Protein AF-0000000067861294 (afdb_homodimer)

Solvent-accessible surface area (backbone atoms only — not comparable to full-atom values): 16663 Å² total; per-residue (Å²): 114,66,68,59,47,51,50,52,51,50,50,48,50,49,49,51,49,49,50,53,54,50,45,50,62,65,57,47,65,77,70,78,69,78,54,66,33,81,79,47,39,83,54,76,85,66,64,78,65,72,68,82,67,75,52,66,62,36,67,41,81,35,45,52,41,48,66,39,53,40,74,37,36,70,34,66,47,82,52,63,28,49,58,86,32,85,36,26,32,30,45,32,38,28,42,61,86,65,48,73,36,36,70,54,44,31,28,49,47,34,17,18,36,56,59,48,66,37,75,58,60,42,71,70,44,75,41,66,63,16,34,45,34,39,39,29,21,38,74,86,78,55,47,79,54,50,36,36,40,27,36,21,30,37,38,27,84,115,65,65,59,48,52,51,51,50,49,49,49,50,49,49,49,49,48,50,52,54,51,45,51,64,64,59,46,64,77,71,78,68,78,54,64,34,81,79,45,39,82,55,75,87,64,62,78,64,72,69,80,70,75,51,65,61,35,67,41,79,34,46,51,42,49,66,39,52,40,75,36,36,68,33,65,50,81,51,62,27,49,58,87,33,84,37,27,32,30,45,33,39,29,42,62,87,66,48,72,35,36,70,55,46,32,30,48,47,33,18,18,36,57,58,48,66,37,75,55,60,42,71,69,44,75,41,66,64,16,35,46,34,40,39,28,21,39,74,87,78,55,47,78,54,51,36,36,39,28,36,22,31,36,38,27,84

Radius of gyration: 28.93 Å; Cα contacts (8 Å, |Δi|>4): 653; chains: 2; bounding box: 141×50×44 Å

pLDDT: mean 84.24, std 16.46, range [37.97, 98.5]

Organism: Listeria monocytogenes serovar 1/2a (strain ATCC BAA-679 / EGD-e) (NCBI:txid169963)

Sequence (314 aa):
MKKKKVVVISLLLLLVSVIGISSYFLFKDKINLLDVDPSAVEWNGKKQKDTSGEENTIAIPGFEKVTLYANETKQAVNFHNPEINDCYFKISLIHPDGSVLWRSDLIEPGKGMYSIELEKTLAVGEYENAVLKYECFSLNDQSPLNGSEINLKLVVVMKKKKVVVISLLLLLVSVIGISSYFLFKDKINLLDVDPSAVEWNGKKQKDTSGEENTIAIPGFEKVTLYANETKQAVNFHNPEINDCYFKISLIHPDGSVLWRSDLIEPGKGMYSIELEKTLAVGEYENAVLKYECFSLNDQSPLNGSEINLKLVVV

Structure (mmCIF, N/CA/C/O backbone):
data_AF-0000000067861294-model_v1
#
loop_
_entity.id
_entity.type
_entity.pdbx_description
1 polymer 'Lmo0461 protein'
#
loop_
_atom_site.group_PDB
_atom_site.id
_atom_site.type_symbol
_atom_site.label_atom_id
_atom_site.label_alt_id
_atom_site.label_comp_id
_atom_site.label_asym_id
_atom_site.label_entity_id
_atom_site.label_seq_id
_atom_site.pdbx_PDB_ins_code
_atom_site.Cartn_x
_atom_site.Cartn_y
_atom_site.Cartn_z
_atom_site.occupancy
_atom_site.B_iso_or_equiv
_atom_site.auth_seq_id
_atom_site.auth_comp_id
_atom_site.auth_asym_id
_atom_site.auth_atom_id
_atom_site.pdbx_PDB_model_num
ATOM 1 N N . MET A 1 1 ? -73.875 -4.215 -2.355 1 54.16 1 MET A N 1
ATOM 2 C CA . MET A 1 1 ? -72.875 -4.008 -3.42 1 54.16 1 MET A CA 1
ATOM 3 C C . MET A 1 1 ? -71.625 -3.266 -2.898 1 54.16 1 MET A C 1
ATOM 5 O O . MET A 1 1 ? -70.5 -3.541 -3.318 1 54.16 1 MET A O 1
ATOM 9 N N . LYS A 1 2 ? -71.875 -2.496 -1.777 1 70.56 2 LYS A N 1
ATOM 10 C CA . LYS A 1 2 ? -70.75 -1.677 -1.244 1 70.56 2 LYS A CA 1
ATOM 11 C C . LYS A 1 2 ? -69.812 -2.504 -0.369 1 70.56 2 LYS A C 1
ATOM 13 O O . LYS A 1 2 ? -68.625 -2.34 -0.427 1 70.56 2 LYS A O 1
ATOM 18 N N . LYS A 1 3 ? -70.375 -3.357 0.37 1 79 3 LYS A N 1
ATOM 19 C CA . LYS A 1 3 ? -69.562 -4.18 1.262 1 79 3 LYS A CA 1
ATOM 20 C C . LYS A 1 3 ? -68.688 -5.164 0.471 1 79 3 LYS A C 1
ATOM 22 O O . LYS A 1 3 ? -67.562 -5.402 0.819 1 79 3 LYS A O 1
ATOM 27 N N . LYS A 1 4 ? -69.312 -5.641 -0.622 1 75.5 4 LYS A N 1
ATOM 28 C CA . LYS A 1 4 ? -68.562 -6.586 -1.466 1 75.5 4 LYS A CA 1
ATOM 29 C C . LYS A 1 4 ? -67.438 -5.898 -2.211 1 75.5 4 LYS A C 1
ATOM 31 O O . LYS A 1 4 ? -66.375 -6.465 -2.359 1 75.5 4 LYS A O 1
ATOM 36 N N . LYS A 1 5 ? -67.688 -4.691 -2.494 1 81.75 5 LYS A N 1
ATOM 37 C CA . LYS A 1 5 ? -66.688 -3.916 -3.211 1 81.75 5 LYS A CA 1
ATOM 38 C C . LYS A 1 5 ? -65.5 -3.572 -2.303 1 81.75 5 LYS A C 1
ATOM 40 O O . LYS A 1 5 ? -64.312 -3.629 -2.727 1 81.75 5 LYS A O 1
ATOM 45 N N . VAL A 1 6 ? -65.938 -3.273 -1.089 1 80.62 6 VAL A N 1
ATOM 46 C CA . VAL A 1 6 ? -64.875 -2.928 -0.118 1 80.62 6 VAL A CA 1
ATOM 47 C C . VAL A 1 6 ? -64 -4.156 0.178 1 80.62 6 VAL A C 1
ATOM 49 O O . VAL A 1 6 ? -62.781 -4.051 0.291 1 80.62 6 VAL A O 1
ATOM 52 N N . VAL A 1 7 ? -64.625 -5.332 0.196 1 81.56 7 VAL A N 1
ATOM 53 C CA . VAL A 1 7 ? -63.906 -6.574 0.469 1 81.56 7 VAL A CA 1
ATOM 54 C C . VAL A 1 7 ? -63 -6.922 -0.71 1 81.56 7 VAL A C 1
ATOM 56 O O . VAL A 1 7 ? -61.844 -7.324 -0.52 1 81.56 7 VAL A O 1
ATOM 59 N N . VAL A 1 8 ? -63.469 -6.75 -1.899 1 82.88 8 VAL A N 1
ATOM 60 C CA . VAL A 1 8 ? -62.688 -7.055 -3.104 1 82.88 8 VAL A CA 1
ATOM 61 C C . VAL A 1 8 ? -61.531 -6.098 -3.219 1 82.88 8 VAL A C 1
ATOM 63 O O . VAL A 1 8 ? -60.406 -6.512 -3.537 1 82.88 8 VAL A O 1
ATOM 66 N N . ILE A 1 9 ? -61.75 -4.797 -2.891 1 82.31 9 ILE A N 1
ATOM 67 C CA . ILE A 1 9 ? -60.688 -3.799 -2.955 1 82.31 9 ILE A CA 1
ATOM 68 C C . ILE A 1 9 ? -59.656 -4.082 -1.87 1 82.31 9 ILE A C 1
ATOM 70 O O . ILE A 1 9 ? -58.438 -3.98 -2.113 1 82.31 9 ILE A O 1
ATOM 74 N N . SER A 1 10 ? -60.188 -4.496 -0.721 1 80.62 10 SER A N 1
ATOM 75 C CA . SER A 1 10 ? -59.25 -4.84 0.366 1 80.62 10 SER A CA 1
ATOM 76 C C . SER A 1 10 ? -58.438 -6.074 0.027 1 80.62 10 SER A C 1
ATOM 78 O O . SER A 1 10 ? -57.25 -6.125 0.319 1 80.62 10 SER A O 1
ATOM 80 N N . LEU A 1 11 ? -59.062 -7.086 -0.627 1 78.88 11 LEU A N 1
ATOM 81 C CA . LEU A 1 11 ? -58.344 -8.297 -1.048 1 78.88 11 LEU A CA 1
ATOM 82 C C . LEU A 1 11 ? -57.344 -7.98 -2.143 1 78.88 11 LEU A C 1
ATOM 84 O O . LEU A 1 11 ? -56.219 -8.523 -2.146 1 78.88 11 LEU A O 1
ATOM 88 N N . LEU A 1 12 ? -57.75 -7.098 -3.021 1 79.31 12 LEU A N 1
ATOM 89 C CA . LEU A 1 12 ? -56.844 -6.676 -4.086 1 79.31 12 LEU A CA 1
ATOM 90 C C . LEU A 1 12 ? -55.656 -5.906 -3.521 1 79.31 12 LEU A C 1
ATOM 92 O O . LEU A 1 12 ? -54.5 -6.098 -3.959 1 79.31 12 LEU A O 1
ATOM 96 N N . LEU A 1 13 ? -56 -5.027 -2.557 1 76.81 13 LEU A N 1
ATOM 97 C CA . LEU A 1 13 ? -54.906 -4.293 -1.902 1 76.81 13 LEU A CA 1
ATOM 98 C C . LEU A 1 13 ? -53.969 -5.242 -1.148 1 76.81 13 LEU A C 1
ATOM 100 O O . LEU A 1 13 ? -52.75 -5.066 -1.161 1 76.81 13 LEU A O 1
ATOM 104 N N . LEU A 1 14 ? -54.594 -6.281 -0.547 1 77.25 14 LEU A N 1
ATOM 105 C CA . LEU A 1 14 ? -53.812 -7.309 0.122 1 77.25 14 LEU A CA 1
ATOM 106 C C . LEU A 1 14 ? -52.938 -8.078 -0.881 1 77.25 14 LEU A C 1
ATOM 108 O O . LEU A 1 14 ? -51.781 -8.375 -0.613 1 77.25 14 LEU A O 1
ATOM 112 N N . LEU A 1 15 ? -53.469 -8.352 -2.012 1 76.81 15 LEU A N 1
ATOM 113 C CA . LEU A 1 15 ? -52.75 -9.062 -3.062 1 76.81 15 LEU A CA 1
ATOM 114 C C . LEU A 1 15 ? -51.625 -8.219 -3.605 1 76.81 15 LEU A C 1
ATOM 116 O O . LEU A 1 15 ? -50.5 -8.727 -3.82 1 76.81 15 LEU A O 1
ATOM 120 N N . VAL A 1 16 ? -51.812 -6.934 -3.824 1 76.62 16 VAL A N 1
ATOM 121 C CA . VAL A 1 16 ? -50.781 -6.031 -4.305 1 76.62 16 VAL A CA 1
ATOM 122 C C . VAL A 1 16 ? -49.688 -5.91 -3.252 1 76.62 16 VAL A C 1
ATOM 124 O O . VAL A 1 16 ? -48.5 -5.879 -3.588 1 76.62 16 VAL A O 1
ATOM 127 N N . SER A 1 17 ? -50.094 -5.855 -2.025 1 74.38 17 SER A N 1
ATOM 128 C CA . SER A 1 17 ? -49.125 -5.789 -0.957 1 74.38 17 SER A CA 1
ATOM 129 C C . SER A 1 17 ? -48.281 -7.059 -0.901 1 74.38 17 SER A C 1
ATOM 131 O O . SER A 1 17 ? -47.062 -7 -0.703 1 74.38 17 SER A O 1
ATOM 133 N N . VAL A 1 18 ? -48.906 -8.18 -1.105 1 73.06 18 VAL A N 1
ATOM 134 C CA . VAL A 1 18 ? -48.188 -9.461 -1.103 1 73.06 18 VAL A CA 1
ATOM 135 C C . VAL A 1 18 ? -47.25 -9.523 -2.295 1 73.06 18 VAL A C 1
ATOM 137 O O . VAL A 1 18 ? -46.125 -9.984 -2.162 1 73.06 18 VAL A O 1
ATOM 140 N N . ILE A 1 19 ? -47.688 -9.047 -3.428 1 69.88 19 ILE A N 1
ATOM 141 C CA . ILE A 1 19 ? -46.844 -9.023 -4.621 1 69.88 19 ILE A CA 1
ATOM 142 C C . ILE A 1 19 ? -45.688 -8.07 -4.41 1 69.88 19 ILE A C 1
ATOM 144 O O . ILE A 1 19 ? -44.562 -8.383 -4.789 1 69.88 19 ILE A O 1
ATOM 148 N N . GLY A 1 20 ? -45.906 -6.93 -3.867 1 65.81 20 GLY A N 1
ATOM 149 C CA . GLY A 1 20 ? -44.844 -5.996 -3.557 1 65.81 20 GLY A CA 1
ATOM 150 C C . GLY A 1 20 ? -43.812 -6.566 -2.602 1 65.81 20 GLY A C 1
ATOM 151 O O . GLY A 1 20 ? -42.625 -6.438 -2.83 1 65.81 20 GLY A O 1
ATOM 152 N N . ILE A 1 21 ? -44.281 -7.195 -1.552 1 63.5 21 ILE A N 1
ATOM 153 C CA . ILE A 1 21 ? -43.406 -7.789 -0.554 1 63.5 21 ILE A CA 1
ATOM 154 C C . ILE A 1 21 ? -42.656 -8.969 -1.17 1 63.5 21 ILE A C 1
ATOM 156 O O . ILE A 1 21 ? -41.438 -9.117 -0.963 1 63.5 21 ILE A O 1
ATOM 160 N N . SER A 1 22 ? -43.312 -9.828 -1.928 1 63.28 22 SER A N 1
ATOM 161 C CA . SER A 1 22 ? -42.688 -10.969 -2.592 1 63.28 22 SER A CA 1
ATOM 162 C C . SER A 1 22 ? -41.656 -10.516 -3.619 1 63.28 22 SER A C 1
ATOM 164 O O . SER A 1 22 ? -40.562 -11.102 -3.723 1 63.28 22 SER A O 1
ATOM 166 N N . SER A 1 23 ? -41.938 -9.5 -4.371 1 57.62 23 SER A N 1
ATOM 167 C CA . SER A 1 23 ? -41 -8.977 -5.34 1 57.62 23 SER A CA 1
ATOM 168 C C . SER A 1 23 ? -39.781 -8.391 -4.645 1 57.62 23 SER A C 1
ATOM 170 O O . SER A 1 23 ? -38.656 -8.523 -5.137 1 57.62 23 SER A O 1
ATOM 172 N N . TYR A 1 24 ? -39.969 -7.727 -3.576 1 56.88 24 TYR A N 1
ATOM 173 C CA . TYR A 1 24 ? -38.875 -7.184 -2.789 1 56.88 24 TYR A CA 1
ATOM 174 C C . TYR A 1 24 ? -37.906 -8.289 -2.35 1 56.88 24 TYR A C 1
ATOM 176 O O . TYR A 1 24 ? -36.688 -8.141 -2.457 1 56.88 24 TYR A O 1
ATOM 184 N N . PHE A 1 25 ? -38.531 -9.422 -1.893 1 56.31 25 PHE A N 1
ATOM 185 C CA . PHE A 1 25 ? -37.688 -10.555 -1.478 1 56.31 25 PHE A CA 1
ATOM 186 C C . PHE A 1 25 ? -37.094 -11.258 -2.686 1 56.31 25 PHE A C 1
ATOM 188 O O . PHE A 1 25 ? -36 -11.828 -2.592 1 56.31 25 PHE A O 1
ATOM 195 N N . LEU A 1 26 ? -37.812 -11.289 -3.703 1 53.44 26 LEU A N 1
ATOM 196 C CA . LEU A 1 26 ? -37.312 -11.906 -4.926 1 53.44 26 LEU A CA 1
ATOM 197 C C . LEU A 1 26 ? -36.219 -11.047 -5.562 1 53.44 26 LEU A C 1
ATOM 199 O O . LEU A 1 26 ? -35.281 -11.562 -6.168 1 53.44 26 LEU A O 1
ATOM 203 N N . PHE A 1 27 ? -36.531 -9.82 -5.574 1 46.19 27 PHE A N 1
ATOM 204 C CA . PHE A 1 27 ? -35.531 -8.922 -6.156 1 46.19 27 PHE A CA 1
ATOM 205 C C . PHE A 1 27 ? -34.438 -8.578 -5.141 1 46.19 27 PHE A C 1
ATOM 207 O O . PHE A 1 27 ? -33.594 -7.711 -5.387 1 46.19 27 PHE A O 1
ATOM 214 N N . LYS A 1 28 ? -34.688 -8.844 -3.863 1 46.09 28 LYS A N 1
ATOM 215 C CA . LYS A 1 28 ? -33.5 -8.672 -3.045 1 46.09 28 LYS A CA 1
ATOM 216 C C . LYS A 1 28 ? -32.281 -9.234 -3.75 1 46.09 28 LYS A C 1
ATOM 218 O O . LYS A 1 28 ? -32.25 -10.406 -4.117 1 46.09 28 LYS A O 1
ATOM 223 N N . ASP A 1 29 ? -31.625 -8.516 -4.504 1 44.97 29 ASP A N 1
ATOM 224 C CA . ASP A 1 29 ? -30.391 -8.742 -5.262 1 44.97 29 ASP A CA 1
ATOM 225 C C . ASP A 1 29 ? -29.531 -9.805 -4.594 1 44.97 29 ASP A C 1
ATOM 227 O O . ASP A 1 29 ? -29.266 -9.734 -3.391 1 44.97 29 ASP A O 1
ATOM 231 N N . LYS A 1 30 ? -29.641 -11.07 -4.914 1 45.47 30 LYS A N 1
ATOM 232 C CA . LYS A 1 30 ? -28.531 -11.953 -4.586 1 45.47 30 LYS A CA 1
ATOM 233 C C . LYS A 1 30 ? -27.219 -11.188 -4.52 1 45.47 30 LYS A C 1
ATOM 235 O O . LYS A 1 30 ? -26.719 -10.703 -5.539 1 45.47 30 LYS A O 1
ATOM 240 N N . ILE A 1 31 ? -27.031 -10.32 -3.527 1 48.31 31 ILE A N 1
ATOM 241 C CA . ILE A 1 31 ? -25.703 -9.719 -3.35 1 48.31 31 ILE A CA 1
ATOM 242 C C . ILE A 1 31 ? -24.625 -10.75 -3.678 1 48.31 31 ILE A C 1
ATOM 244 O O . ILE A 1 31 ? -24.531 -11.797 -3.027 1 48.31 31 ILE A O 1
ATOM 248 N N . ASN A 1 32 ? -24.438 -11.039 -4.871 1 54.5 32 ASN A N 1
ATOM 249 C CA . ASN A 1 32 ? -23.312 -11.891 -5.25 1 54.5 32 ASN A CA 1
ATOM 250 C C . ASN A 1 32 ? -22.078 -11.617 -4.387 1 54.5 32 ASN A C 1
ATOM 252 O O . ASN A 1 32 ? -21.344 -10.672 -4.637 1 54.5 32 ASN A O 1
ATOM 256 N N . LEU A 1 33 ? -22.172 -12.062 -3.158 1 68.5 33 LEU A N 1
ATOM 257 C CA . LEU A 1 33 ? -21.016 -11.992 -2.27 1 68.5 33 LEU A CA 1
ATOM 258 C C . LEU A 1 33 ? -19.781 -12.602 -2.926 1 68.5 33 LEU A C 1
ATOM 260 O O . LEU A 1 33 ? -19.891 -13.562 -3.686 1 68.5 33 LEU A O 1
ATOM 264 N N . LEU A 1 34 ? -18.703 -11.867 -3 1 79.94 34 LEU A N 1
ATOM 265 C CA . LEU A 1 34 ? -17.438 -12.398 -3.473 1 79.94 34 LEU A CA 1
ATOM 266 C C . LEU A 1 34 ? -17.047 -13.641 -2.686 1 79.94 34 LEU A C 1
ATOM 268 O O . LEU A 1 34 ? -17.344 -13.758 -1.497 1 79.94 34 LEU A O 1
ATOM 272 N N . ASP A 1 35 ? -16.453 -14.617 -3.346 1 85.06 35 ASP A N 1
ATOM 273 C CA . ASP A 1 35 ? -16.047 -15.844 -2.67 1 85.06 35 ASP A CA 1
ATOM 274 C C . ASP A 1 35 ? -14.797 -15.602 -1.818 1 85.06 35 ASP A C 1
ATOM 276 O O . ASP A 1 35 ? -13.867 -14.914 -2.25 1 85.06 35 ASP A O 1
ATOM 280 N N . VAL A 1 36 ? -14.93 -16.062 -0.604 1 84.88 36 VAL A N 1
ATOM 281 C CA . VAL A 1 36 ? -13.719 -16.156 0.199 1 84.88 36 VAL A CA 1
ATOM 282 C C . VAL A 1 36 ? -12.789 -17.219 -0.385 1 84.88 36 VAL A C 1
ATOM 284 O O . VAL A 1 36 ? -13.25 -18.281 -0.803 1 84.88 36 VAL A O 1
ATOM 287 N N . ASP A 1 37 ? -11.578 -16.938 -0.505 1 87.56 37 ASP A N 1
ATOM 288 C CA . ASP A 1 37 ? -10.617 -17.812 -1.15 1 87.56 37 ASP A CA 1
ATOM 289 C C . ASP A 1 37 ? -10.414 -19.094 -0.344 1 87.56 37 ASP A C 1
ATOM 291 O O . ASP A 1 37 ? -9.789 -19.078 0.717 1 87.56 37 ASP A O 1
ATOM 295 N N . PRO A 1 38 ? -10.898 -20.141 -0.827 1 82.44 38 PRO A N 1
ATOM 296 C CA . PRO A 1 38 ? -10.789 -21.391 -0.073 1 82.44 38 PRO A CA 1
ATOM 297 C C . PRO A 1 38 ? -9.352 -21.906 0.021 1 82.44 38 PRO A C 1
ATOM 299 O O . PRO A 1 38 ? -9.039 -22.75 0.867 1 82.44 38 PRO A O 1
ATOM 302 N N . SER A 1 39 ? -8.477 -21.469 -0.869 1 82.81 39 SER A N 1
ATOM 303 C CA . SER A 1 39 ? -7.094 -21.922 -0.878 1 82.81 39 SER A CA 1
ATOM 304 C C . SER A 1 39 ? -6.246 -21.156 0.126 1 82.81 39 SER A C 1
ATOM 306 O O . SER A 1 39 ? -5.098 -21.516 0.389 1 82.81 39 SER A O 1
ATOM 308 N N . ALA A 1 40 ? -6.816 -20.094 0.653 1 82.25 40 ALA A N 1
ATOM 309 C CA . ALA A 1 40 ? -6.066 -19.328 1.646 1 82.25 40 ALA A CA 1
ATOM 310 C C . ALA A 1 40 ? -5.895 -20.125 2.936 1 82.25 40 ALA A C 1
ATOM 312 O O . ALA A 1 40 ? -6.832 -20.781 3.398 1 82.25 40 ALA A O 1
ATOM 313 N N . VAL A 1 41 ? -4.672 -20.203 3.455 1 84.25 41 VAL A N 1
ATOM 314 C CA . VAL A 1 41 ? -4.332 -20.938 4.672 1 84.25 41 VAL A CA 1
ATOM 315 C C . VAL A 1 41 ? -3.93 -19.953 5.77 1 84.25 41 VAL A C 1
ATOM 317 O O . VAL A 1 41 ? -3.678 -18.781 5.496 1 84.25 41 VAL A O 1
ATOM 320 N N . GLU A 1 42 ? -3.953 -20.453 7.047 1 84.69 42 GLU A N 1
ATOM 321 C CA . GLU A 1 42 ? -3.426 -19.625 8.133 1 84.69 42 GLU A CA 1
ATOM 322 C C . GLU A 1 42 ? -1.987 -19.203 7.855 1 84.69 42 GLU A C 1
ATOM 324 O O . GLU A 1 42 ? -1.141 -20.031 7.52 1 84.69 42 GLU A O 1
ATOM 329 N N . TRP A 1 43 ? -1.75 -17.891 7.902 1 82.38 43 TRP A N 1
ATOM 330 C CA . TRP A 1 43 ? -0.427 -17.359 7.582 1 82.38 43 TRP A CA 1
ATOM 331 C C . TRP A 1 43 ? 0.497 -17.438 8.797 1 82.38 43 TRP A C 1
ATOM 333 O O . TRP A 1 43 ? 0.19 -16.875 9.852 1 82.38 43 TRP A O 1
ATOM 343 N N . ASN A 1 44 ? 1.508 -18.094 8.852 1 74.19 44 ASN A N 1
ATOM 344 C CA . ASN A 1 44 ? 2.447 -18.219 9.961 1 74.19 44 ASN A CA 1
ATOM 345 C C . ASN A 1 44 ? 3.797 -17.594 9.633 1 74.19 44 ASN A C 1
ATOM 347 O O . ASN A 1 44 ? 4.762 -17.75 10.383 1 74.19 44 ASN A O 1
ATOM 351 N N . GLY A 1 45 ? 3.766 -16.578 8.727 1 61 45 GLY A N 1
ATOM 352 C CA . GLY A 1 45 ? 4.98 -15.875 8.359 1 61 45 GLY A CA 1
ATOM 353 C C . GLY A 1 45 ? 5.98 -16.734 7.617 1 61 45 GLY A C 1
ATOM 354 O O . GLY A 1 45 ? 6.93 -16.234 7.02 1 61 45 GLY A O 1
ATOM 355 N N . LYS A 1 46 ? 6.148 -18.047 8.148 1 49.91 46 LYS A N 1
ATOM 356 C CA . LYS A 1 46 ? 7.191 -18.969 7.703 1 49.91 46 LYS A CA 1
ATOM 357 C C . LYS A 1 46 ? 6.934 -19.453 6.277 1 49.91 46 LYS A C 1
ATOM 359 O O . LYS A 1 46 ? 6.09 -20.328 6.055 1 49.91 46 LYS A O 1
ATOM 364 N N . LYS A 1 47 ? 6.621 -18.672 5.438 1 50.16 47 LYS A N 1
ATOM 365 C CA . LYS A 1 47 ? 6.699 -19.578 4.305 1 50.16 47 LYS A CA 1
ATOM 366 C C . LYS A 1 47 ? 7.918 -20.5 4.414 1 50.16 47 LYS A C 1
ATOM 368 O O . LYS A 1 47 ? 8.914 -20.141 5.051 1 50.16 47 LYS A O 1
ATOM 373 N N . GLN A 1 48 ? 7.699 -21.625 3.779 1 44.03 48 GLN A N 1
ATOM 374 C CA . GLN A 1 48 ? 8.703 -22.562 3.277 1 44.03 48 GLN A CA 1
ATOM 375 C C . GLN A 1 48 ? 9.883 -21.812 2.648 1 44.03 48 GLN A C 1
ATOM 377 O O . GLN A 1 48 ? 9.695 -21 1.749 1 44.03 48 GLN A O 1
ATOM 382 N N . LYS A 1 49 ? 10.852 -21.594 3.277 1 41.25 49 LYS A N 1
ATOM 383 C CA . LYS A 1 49 ? 12.234 -21.266 2.959 1 41.25 49 LYS A CA 1
ATOM 384 C C . LYS A 1 49 ? 12.562 -21.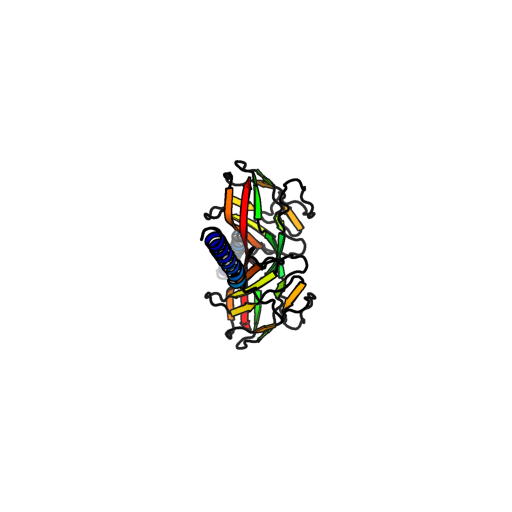609 1.51 1 41.25 49 LYS A C 1
ATOM 386 O O . LYS A 1 49 ? 13.68 -21.375 1.046 1 41.25 49 LYS A O 1
ATOM 391 N N . ASP A 1 50 ? 11.969 -22.547 1.009 1 37.97 50 ASP A N 1
ATOM 392 C CA . ASP A 1 50 ? 12.883 -22.891 -0.074 1 37.97 50 ASP A CA 1
ATOM 393 C C . ASP A 1 50 ? 13.109 -21.703 -1.004 1 37.97 50 ASP A C 1
ATOM 395 O O . ASP A 1 50 ? 13.836 -21.812 -1.993 1 37.97 50 ASP A O 1
ATOM 399 N N . THR A 1 51 ? 11.969 -21.062 -1.417 1 40.62 51 THR A N 1
ATOM 400 C CA . THR A 1 51 ? 12.5 -20.203 -2.477 1 40.62 51 THR A CA 1
ATOM 401 C C . THR A 1 51 ? 13.383 -19.109 -1.896 1 40.62 51 THR A C 1
ATOM 403 O O . THR A 1 51 ? 13.023 -18.469 -0.902 1 40.62 51 THR A O 1
ATOM 406 N N . SER A 1 52 ? 14.68 -19.141 -2.18 1 42.41 52 SER A N 1
ATOM 407 C CA . SER A 1 52 ? 15.898 -18.359 -1.988 1 42.41 52 SER A CA 1
ATOM 408 C C . SER A 1 52 ? 15.586 -16.906 -1.661 1 42.41 52 SER A C 1
ATOM 410 O O . SER A 1 52 ? 16.406 -16.219 -1.062 1 42.41 52 SER A O 1
ATOM 412 N N . GLY A 1 53 ? 14.648 -16.219 -2.293 1 43.72 53 GLY A N 1
ATOM 413 C CA . GLY A 1 53 ? 14.719 -14.781 -2.176 1 43.72 53 GLY A CA 1
ATOM 414 C C . GLY A 1 53 ? 13.727 -14.211 -1.185 1 43.72 53 GLY A C 1
ATOM 415 O O . GLY A 1 53 ? 12.539 -14.094 -1.484 1 43.72 53 GLY A O 1
ATOM 416 N N . GLU A 1 54 ? 13.883 -14.641 0.044 1 48.19 54 GLU A N 1
ATOM 417 C CA . GLU A 1 54 ? 13.125 -13.938 1.078 1 48.19 54 GLU A CA 1
ATOM 418 C C . GLU A 1 54 ? 12.852 -12.492 0.683 1 48.19 54 GLU A C 1
ATOM 420 O O . GLU A 1 54 ? 13.789 -11.711 0.494 1 48.19 54 GLU A O 1
ATOM 425 N N . GLU A 1 55 ? 11.836 -12.305 -0.082 1 59.94 55 GLU A N 1
ATOM 426 C CA . GLU A 1 55 ? 11.547 -10.93 -0.489 1 59.94 55 GLU A CA 1
ATOM 427 C C . GLU A 1 55 ? 11.188 -10.062 0.713 1 59.94 55 GLU A C 1
ATOM 429 O O . GLU A 1 55 ? 10.344 -10.438 1.527 1 59.94 55 GLU A O 1
ATOM 434 N N . ASN A 1 56 ? 12.203 -9.242 1.19 1 65.75 56 ASN A N 1
ATOM 435 C CA . ASN A 1 56 ? 11.945 -8.234 2.215 1 65.75 56 ASN A CA 1
ATOM 436 C C . ASN A 1 56 ? 10.609 -7.535 1.983 1 65.75 56 ASN A C 1
ATOM 438 O O . ASN A 1 56 ? 10.328 -7.07 0.877 1 65.75 56 ASN A O 1
ATOM 442 N N . THR A 1 57 ? 9.641 -7.855 2.873 1 80.12 57 THR A N 1
ATOM 443 C CA . THR A 1 57 ? 8.344 -7.188 2.811 1 80.12 57 THR A CA 1
ATOM 444 C C . THR A 1 57 ? 8.375 -5.875 3.59 1 80.12 57 THR A C 1
ATOM 446 O O . THR A 1 57 ? 9.109 -5.742 4.566 1 80.12 57 THR A O 1
ATOM 449 N N . ILE A 1 58 ? 7.871 -4.895 3.08 1 89.31 58 ILE A N 1
ATOM 450 C CA . ILE A 1 58 ? 7.695 -3.604 3.734 1 89.31 58 ILE A CA 1
ATOM 451 C C . ILE A 1 58 ? 6.25 -3.455 4.207 1 89.31 58 ILE A C 1
ATOM 453 O O . ILE A 1 58 ? 5.32 -3.846 3.5 1 89.31 58 ILE A O 1
ATOM 457 N N . ALA A 1 59 ? 6.102 -2.998 5.422 1 89.5 59 ALA A N 1
ATOM 458 C CA . ALA A 1 59 ? 4.773 -2.691 5.941 1 89.5 59 ALA A CA 1
ATOM 459 C C . ALA A 1 59 ? 4.363 -1.265 5.59 1 89.5 59 ALA A C 1
ATOM 461 O O . ALA A 1 59 ? 5.047 -0.305 5.953 1 89.5 59 ALA A O 1
ATOM 462 N N . ILE A 1 60 ? 3.33 -1.136 4.922 1 93 60 ILE A N 1
ATOM 463 C CA . ILE A 1 60 ? 2.799 0.166 4.531 1 93 60 ILE A CA 1
ATOM 464 C C . ILE A 1 60 ? 1.457 0.403 5.219 1 93 60 ILE A C 1
ATOM 466 O O . ILE A 1 60 ? 0.508 -0.36 5.023 1 93 60 ILE A O 1
ATOM 470 N N . PRO A 1 61 ? 1.374 1.474 5.992 1 91.5 61 PRO A N 1
ATOM 471 C CA . PRO A 1 61 ? 0.069 1.815 6.562 1 91.5 61 PRO A CA 1
ATOM 472 C C . PRO A 1 61 ? -0.896 2.387 5.527 1 91.5 61 PRO A C 1
ATOM 474 O O . PRO A 1 61 ? -0.538 3.305 4.785 1 91.5 61 PRO A O 1
ATOM 477 N N . GLY A 1 62 ? -1.996 1.849 5.441 1 90.94 62 GLY A N 1
ATOM 478 C CA . GLY A 1 62 ? -3.078 2.375 4.625 1 90.94 62 GLY A CA 1
ATOM 479 C C . GLY A 1 62 ? -4.203 2.98 5.441 1 90.94 62 GLY A C 1
ATOM 480 O O . GLY A 1 62 ? -4.332 2.701 6.637 1 90.94 62 GLY A O 1
ATOM 481 N N . PHE A 1 63 ? -4.957 3.875 4.805 1 87.25 63 PHE A N 1
ATOM 482 C CA . PHE A 1 63 ? -6.086 4.57 5.414 1 87.25 63 PHE A CA 1
ATOM 483 C C . PHE A 1 63 ? -7.301 4.539 4.492 1 87.25 63 PHE A C 1
ATOM 485 O O . PHE A 1 63 ? -7.18 4.762 3.287 1 87.25 63 PHE A O 1
ATOM 492 N N . GLU A 1 64 ? -8.406 4.297 5.125 1 85 64 GLU A N 1
ATOM 493 C CA . GLU A 1 64 ? -9.633 4.469 4.359 1 85 64 GLU A CA 1
ATOM 494 C C . GLU A 1 64 ? -9.93 5.949 4.117 1 85 64 GLU A C 1
ATOM 496 O O . GLU A 1 64 ? -10.32 6.336 3.016 1 85 64 GLU A O 1
ATOM 501 N N . LYS A 1 65 ? -9.758 6.613 5.141 1 90 65 LYS A N 1
ATOM 502 C CA . LYS A 1 65 ? -9.992 8.055 5.055 1 90 65 LYS A CA 1
ATOM 503 C C . LYS A 1 65 ? -9.039 8.812 5.969 1 90 65 LYS A C 1
ATOM 505 O O . LYS A 1 65 ? -8.508 8.25 6.93 1 90 65 LYS A O 1
ATOM 510 N N . VAL A 1 66 ? -8.797 10.047 5.664 1 92.38 66 VAL A N 1
ATOM 511 C CA . VAL A 1 66 ? -8.102 11.031 6.492 1 92.38 66 VAL A CA 1
ATOM 512 C C . VAL A 1 66 ? -8.984 12.258 6.703 1 92.38 66 VAL A C 1
ATOM 514 O O . VAL A 1 66 ? -9.523 12.805 5.742 1 92.38 66 VAL A O 1
ATOM 517 N N . THR A 1 67 ? -9.18 12.625 7.918 1 93.88 67 THR A N 1
ATOM 518 C CA . THR A 1 67 ? -9.977 13.805 8.234 1 93.88 67 THR A CA 1
ATOM 519 C C . THR A 1 67 ? -9.086 15.008 8.5 1 93.88 67 THR A C 1
ATOM 521 O O . THR A 1 67 ? -8.125 14.922 9.273 1 93.88 67 THR A O 1
ATOM 524 N N . LEU A 1 68 ? -9.406 16.062 7.859 1 95.88 68 LEU A N 1
ATOM 525 C CA . LEU A 1 68 ? -8.656 17.312 7.992 1 95.88 68 LEU A CA 1
ATOM 526 C C . LEU A 1 68 ? -9.586 18.469 8.383 1 95.88 68 LEU A C 1
ATOM 528 O O . LEU A 1 68 ? -10.805 18.359 8.234 1 95.88 68 LEU A O 1
ATOM 532 N N . TYR A 1 69 ? -8.969 19.531 8.836 1 95.88 69 TYR A N 1
ATOM 533 C CA . TYR A 1 69 ? -9.727 20.719 9.18 1 95.88 69 TYR A CA 1
ATOM 534 C C . TYR A 1 69 ? -9.789 21.688 8 1 95.88 69 TYR A C 1
ATOM 536 O O . TYR A 1 69 ? -8.789 21.891 7.305 1 95.88 69 TYR A O 1
ATOM 544 N N . ALA A 1 70 ? -10.898 22.344 7.875 1 97.38 70 ALA A N 1
ATOM 545 C CA . ALA A 1 70 ? -11.102 23.281 6.777 1 97.38 70 ALA A CA 1
ATOM 546 C C . ALA A 1 70 ? -10.406 24.609 7.055 1 97.38 70 ALA A C 1
ATOM 548 O O . ALA A 1 70 ? -10.289 25.031 8.203 1 97.38 70 ALA A O 1
ATOM 549 N N . ASN A 1 71 ? -9.898 25.219 5.965 1 97 71 ASN A N 1
ATOM 550 C CA . ASN A 1 71 ? -9.406 26.578 5.945 1 97 71 ASN A CA 1
ATOM 551 C C . ASN A 1 71 ? -8.211 26.766 6.875 1 97 71 ASN A C 1
ATOM 553 O O . ASN A 1 71 ? -8.039 27.828 7.473 1 97 71 ASN A O 1
ATOM 557 N N . GLU A 1 72 ? -7.582 25.766 7.141 1 96.44 72 GLU A N 1
ATOM 558 C CA . GLU A 1 72 ? -6.316 25.75 7.871 1 96.44 72 GLU A CA 1
ATOM 559 C C . GLU A 1 72 ? -5.262 24.938 7.129 1 96.44 72 GLU A C 1
ATOM 561 O O . GLU A 1 72 ? -5.578 23.922 6.5 1 96.44 72 GLU A O 1
ATOM 566 N N . THR A 1 73 ? -4.039 25.344 7.289 1 97.44 73 THR A N 1
ATOM 567 C CA . THR A 1 73 ? -2.984 24.547 6.668 1 97.44 73 THR A CA 1
ATOM 568 C C . THR A 1 73 ? -2.408 23.547 7.66 1 97.44 73 THR A C 1
ATOM 570 O O . THR A 1 73 ? -1.965 22.453 7.27 1 97.44 73 THR A O 1
ATOM 573 N N . LYS A 1 74 ? -2.373 23.922 8.922 1 96.56 74 LYS A N 1
ATOM 574 C CA . LYS A 1 74 ? -1.893 22.969 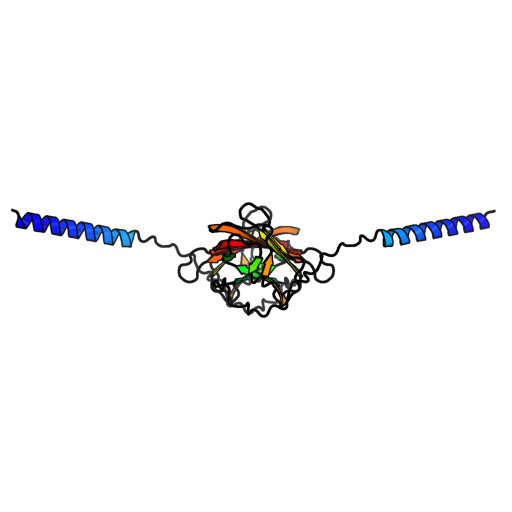9.922 1 96.56 74 LYS A CA 1
ATOM 575 C C . LYS A 1 74 ? -2.926 21.875 10.18 1 96.56 74 LYS A C 1
ATOM 577 O O . LYS A 1 74 ? -4.098 22.172 10.43 1 96.56 74 LYS A O 1
ATOM 582 N N . GLN A 1 75 ? -2.514 20.688 10.047 1 94.69 75 GLN A N 1
ATOM 583 C CA . GLN A 1 75 ? -3.426 19.547 10.18 1 94.69 75 GLN A CA 1
ATOM 584 C C . GLN A 1 75 ? -2.877 18.516 11.148 1 94.69 75 GLN A C 1
ATOM 586 O O . GLN A 1 75 ? -1.669 18.266 11.18 1 94.69 75 GLN A O 1
ATOM 591 N N . ALA A 1 76 ? -3.727 17.859 11.797 1 90.75 76 ALA A N 1
ATOM 592 C CA . ALA A 1 76 ? -3.371 16.688 12.594 1 90.75 76 ALA A CA 1
ATOM 593 C C . ALA A 1 76 ? -3.434 15.414 11.758 1 90.75 76 ALA A C 1
ATOM 595 O O . ALA A 1 76 ? -4.434 15.148 11.086 1 90.75 76 ALA A O 1
ATOM 596 N N . VAL A 1 77 ? -2.367 14.68 11.781 1 90.31 77 VAL A N 1
ATOM 597 C CA . VAL A 1 77 ? -2.307 13.414 11.062 1 90.31 77 VAL A CA 1
ATOM 598 C C . VAL A 1 77 ? -1.652 12.352 11.938 1 90.31 77 VAL A C 1
ATOM 600 O O . VAL A 1 77 ? -1.271 12.625 13.078 1 90.31 77 VAL A O 1
ATOM 603 N N . ASN A 1 78 ? -1.591 11.109 11.438 1 88.81 78 ASN A N 1
ATOM 604 C CA . ASN A 1 78 ? -0.896 9.992 12.07 1 88.81 78 ASN A CA 1
ATOM 605 C C . ASN A 1 78 ? -0.099 9.188 11.055 1 88.81 78 ASN A C 1
ATOM 607 O O . ASN A 1 78 ? -0.248 7.965 10.969 1 88.81 78 ASN A O 1
ATOM 611 N N . PHE A 1 79 ? 0.734 9.828 10.328 1 92.12 79 PHE A N 1
ATOM 612 C CA . PHE A 1 79 ? 1.555 9.164 9.32 1 92.12 79 PHE A CA 1
ATOM 613 C C . PHE A 1 79 ? 2.865 8.68 9.93 1 92.12 79 PHE A C 1
ATOM 615 O O . PHE A 1 79 ? 3.467 9.375 10.75 1 92.12 79 PHE A O 1
ATOM 622 N N . HIS A 1 80 ? 3.311 7.5 9.539 1 92.62 80 HIS A N 1
ATOM 623 C CA . HIS A 1 80 ? 4.551 6.996 10.117 1 92.62 80 HIS A CA 1
ATOM 624 C C . HIS A 1 80 ? 5.168 5.91 9.242 1 92.62 80 HIS A C 1
ATOM 626 O O . HIS A 1 80 ? 4.516 5.398 8.336 1 92.62 80 HIS A O 1
ATOM 632 N N . ASN A 1 81 ? 6.422 5.656 9.484 1 93.75 81 ASN A N 1
ATOM 633 C CA . ASN A 1 81 ? 7.152 4.496 8.984 1 93.75 81 ASN A CA 1
ATOM 634 C C . ASN A 1 81 ? 7.277 3.414 10.055 1 93.75 81 ASN A C 1
ATOM 636 O O . ASN A 1 81 ? 7.973 3.6 11.047 1 93.75 81 ASN A O 1
ATOM 640 N N . PRO A 1 82 ? 6.59 2.359 9.828 1 91.88 82 PRO A N 1
ATOM 641 C CA . PRO A 1 82 ? 6.66 1.316 10.852 1 91.88 82 PRO A CA 1
ATOM 642 C C . PRO A 1 82 ? 8.094 0.917 11.195 1 91.88 82 PRO A C 1
ATOM 644 O O . PRO A 1 82 ? 8.945 0.842 10.312 1 91.88 82 PRO A O 1
ATOM 647 N N . GLU A 1 83 ? 8.305 0.518 12.516 1 91.38 83 GLU A N 1
ATOM 648 C CA . GLU A 1 83 ? 9.625 0.182 13.031 1 91.38 83 GLU A CA 1
ATOM 649 C C . GLU A 1 83 ? 10.203 -1.043 12.32 1 91.38 83 GLU A C 1
ATOM 651 O O . GLU A 1 83 ? 11.414 -1.151 12.148 1 91.38 83 GLU A O 1
ATOM 656 N N . ILE A 1 84 ? 9.328 -1.933 11.883 1 87.81 84 ILE A N 1
ATOM 657 C CA . ILE A 1 84 ? 9.75 -3.203 11.297 1 87.81 84 ILE A CA 1
ATOM 658 C C . ILE A 1 84 ? 10.383 -2.959 9.93 1 87.81 84 ILE A C 1
ATOM 660 O O . ILE A 1 84 ? 11.016 -3.854 9.367 1 87.81 84 ILE A O 1
ATOM 664 N N . ASN A 1 85 ? 10.18 -1.816 9.305 1 89.56 85 ASN A N 1
ATOM 665 C CA . ASN A 1 85 ? 10.688 -1.541 7.969 1 89.56 85 ASN A CA 1
ATOM 666 C C . ASN A 1 85 ? 12.195 -1.302 7.98 1 89.56 85 ASN A C 1
ATOM 668 O O . ASN A 1 85 ? 12.742 -0.793 8.961 1 89.56 85 ASN A O 1
ATOM 672 N N . ASP A 1 86 ? 12.938 -1.66 6.922 1 92.25 86 ASP A N 1
ATOM 673 C CA . ASP A 1 86 ? 14.375 -1.446 6.785 1 92.25 86 ASP A CA 1
ATOM 674 C C . ASP A 1 86 ? 14.68 -0.461 5.66 1 92.25 86 ASP A C 1
ATOM 676 O O . ASP A 1 86 ? 15.602 -0.681 4.867 1 92.25 86 ASP A O 1
ATOM 680 N N . CYS A 1 87 ? 13.844 0.508 5.492 1 94 87 CYS A N 1
ATOM 681 C CA . CYS A 1 87 ? 14 1.581 4.52 1 94 87 CYS A CA 1
ATOM 682 C C . CYS A 1 87 ? 13.438 2.891 5.051 1 94 87 CYS A C 1
ATOM 684 O O . CYS A 1 87 ? 12.648 2.891 6 1 94 87 CYS A O 1
ATOM 686 N N . TYR A 1 88 ? 13.805 4 4.453 1 95.38 88 TYR A N 1
ATOM 687 C CA . TYR A 1 88 ? 13.172 5.293 4.688 1 95.38 88 TYR A CA 1
ATOM 688 C C . TYR A 1 88 ? 11.852 5.398 3.926 1 95.38 88 TYR A C 1
ATOM 690 O O . TYR A 1 88 ? 11.727 4.875 2.816 1 95.38 88 TYR A O 1
ATOM 698 N N . PHE A 1 89 ? 10.961 6.078 4.559 1 96.38 89 PHE A N 1
ATOM 699 C CA . PHE A 1 89 ? 9.758 6.488 3.846 1 96.38 89 PHE A CA 1
ATOM 700 C C . PHE A 1 89 ? 9.828 7.965 3.473 1 96.38 89 PHE A C 1
ATOM 702 O O . PHE A 1 89 ? 10.328 8.781 4.246 1 96.38 89 PHE A O 1
ATOM 709 N N . LYS A 1 90 ? 9.43 8.258 2.346 1 96.88 90 LYS A N 1
ATOM 710 C CA . LYS A 1 90 ? 8.945 9.578 1.968 1 96.88 90 LYS A CA 1
ATOM 711 C C . LYS A 1 90 ? 7.457 9.547 1.625 1 96.88 90 LYS A C 1
ATOM 713 O O . LYS A 1 90 ? 7.027 8.75 0.791 1 96.88 90 LYS A O 1
ATOM 718 N N . ILE A 1 91 ? 6.656 10.383 2.256 1 96.81 91 ILE A N 1
ATOM 719 C CA . ILE A 1 91 ? 5.207 10.32 2.104 1 96.81 91 ILE A CA 1
ATOM 720 C C . ILE A 1 91 ? 4.703 11.609 1.462 1 96.81 91 ILE A C 1
ATOM 722 O O . ILE A 1 91 ? 5.148 12.711 1.817 1 96.81 91 ILE A O 1
ATOM 726 N N . SER A 1 92 ? 3.797 11.477 0.53 1 97.75 92 SER A N 1
ATOM 727 C CA . SER A 1 92 ? 3.115 12.609 -0.084 1 97.75 92 SER A CA 1
ATOM 728 C C . SER A 1 92 ? 1.601 12.445 -0.02 1 97.75 92 SER A C 1
ATOM 730 O O . SER A 1 92 ? 1.079 11.352 -0.252 1 97.75 92 SER A O 1
ATOM 732 N N . LEU A 1 93 ? 0.95 13.469 0.351 1 97.69 93 LEU A N 1
ATOM 733 C CA . LEU A 1 93 ? -0.503 13.555 0.257 1 97.69 93 LEU A CA 1
ATOM 734 C C . LEU A 1 93 ? -0.925 14.336 -0.982 1 97.69 93 LEU A C 1
ATOM 736 O O . LEU A 1 93 ? -0.547 15.5 -1.146 1 97.69 93 LEU A O 1
ATOM 740 N N . ILE A 1 94 ? -1.693 13.734 -1.808 1 98.44 94 ILE A N 1
ATOM 741 C CA . ILE A 1 94 ? -1.999 14.289 -3.121 1 98.44 94 ILE A CA 1
ATOM 742 C C . ILE A 1 94 ? -3.508 14.484 -3.262 1 98.44 94 ILE A C 1
ATOM 744 O O . ILE A 1 94 ? -4.285 13.578 -2.963 1 98.44 94 ILE A O 1
ATOM 748 N N . HIS A 1 95 ? -3.877 15.57 -3.693 1 98.38 95 HIS A N 1
ATOM 749 C CA . HIS A 1 95 ? -5.266 15.906 -3.982 1 98.38 95 HIS A CA 1
ATOM 750 C C . HIS A 1 95 ? -5.793 15.109 -5.168 1 98.38 95 HIS A C 1
ATOM 752 O O . HIS A 1 95 ? -5.031 14.75 -6.07 1 98.38 95 HIS A O 1
ATOM 758 N N . PRO A 1 96 ? -7.141 14.977 -5.215 1 97.31 96 PRO A N 1
ATOM 759 C CA . PRO A 1 96 ? -7.711 14.266 -6.363 1 97.31 96 PRO A CA 1
ATOM 760 C C . PRO A 1 96 ? -7.383 14.93 -7.695 1 97.31 96 PRO A C 1
ATOM 762 O O . PRO A 1 96 ? -7.34 14.266 -8.734 1 97.31 96 PRO A O 1
ATOM 765 N N . ASP A 1 97 ? -7.09 16.156 -7.641 1 97.12 97 ASP A N 1
ATOM 766 C CA . ASP A 1 97 ? -6.816 16.859 -8.891 1 97.12 97 ASP A CA 1
ATOM 767 C C . ASP A 1 97 ? -5.348 16.734 -9.281 1 97.12 97 ASP A C 1
ATOM 769 O O . ASP A 1 97 ? -4.914 17.328 -10.281 1 97.12 97 ASP A O 1
ATOM 773 N N . GLY A 1 98 ? -4.594 16.094 -8.508 1 96.94 98 GLY A N 1
ATOM 774 C CA . GLY A 1 98 ? -3.207 15.812 -8.844 1 96.94 98 GLY A CA 1
ATOM 775 C C . GLY A 1 98 ? -2.227 16.734 -8.133 1 96.94 98 GLY A C 1
ATOM 776 O O . GLY A 1 98 ? -1.022 16.469 -8.117 1 96.94 98 GLY A O 1
ATOM 777 N N . SER A 1 99 ? -2.73 17.719 -7.547 1 97.94 99 SER A N 1
ATOM 778 C CA . SER A 1 99 ? -1.82 18.625 -6.852 1 97.94 99 SER A CA 1
ATOM 779 C C . SER A 1 99 ? -1.318 18.016 -5.551 1 97.94 99 SER A C 1
ATOM 781 O O . SER A 1 99 ? -2.072 17.344 -4.844 1 97.94 99 SER A O 1
ATOM 783 N N . VAL A 1 100 ? -0.075 18.359 -5.273 1 98.38 100 VAL A N 1
ATOM 784 C CA . VAL A 1 100 ? 0.517 17.875 -4.031 1 98.38 100 VAL A CA 1
ATOM 785 C C . VAL A 1 100 ? 0.105 18.766 -2.871 1 98.38 100 VAL A C 1
ATOM 787 O O . VAL A 1 100 ? 0.393 19.969 -2.875 1 98.38 100 VAL A O 1
ATOM 790 N N . LEU A 1 101 ? -0.514 18.203 -1.898 1 98.5 101 LEU A N 1
ATOM 791 C CA . LEU A 1 101 ? -0.953 18.953 -0.721 1 98.5 101 LEU A CA 1
ATOM 792 C C . LEU A 1 101 ? 0.162 19.031 0.317 1 98.5 101 LEU A C 1
ATOM 794 O O . LEU A 1 101 ? 0.224 19.984 1.094 1 98.5 101 LEU A O 1
ATOM 798 N N . TRP A 1 102 ? 0.953 18.062 0.417 1 97.88 102 TRP A N 1
ATOM 799 C CA . TRP A 1 102 ? 2.014 17.953 1.412 1 97.88 102 TRP A CA 1
ATOM 800 C C . TRP A 1 102 ? 3.004 16.859 1.039 1 97.88 102 TRP A C 1
ATOM 802 O O . TRP A 1 102 ? 2.619 15.828 0.474 1 97.88 102 TRP A O 1
ATOM 812 N N . ARG A 1 103 ? 4.242 17.016 1.354 1 97.19 103 ARG A N 1
ATOM 813 C CA . ARG A 1 103 ? 5.305 16.016 1.19 1 97.19 103 ARG A CA 1
ATOM 814 C C . ARG A 1 103 ? 6.242 16.016 2.395 1 97.19 103 ARG A C 1
ATOM 816 O O . ARG A 1 103 ? 6.613 17.078 2.898 1 97.19 103 ARG A O 1
ATOM 823 N N . SER A 1 104 ? 6.66 14.875 2.793 1 96.06 104 SER A N 1
ATOM 824 C CA . SER A 1 104 ? 7.629 14.789 3.883 1 96.06 104 SER A CA 1
ATOM 825 C C . SER A 1 104 ? 9.055 14.75 3.352 1 96.06 104 SER A C 1
ATOM 827 O O . SER A 1 104 ? 9.273 14.477 2.168 1 96.06 104 SER A O 1
ATOM 829 N N . ASP A 1 105 ? 9.977 14.992 4.18 1 95.81 105 ASP A N 1
ATOM 830 C CA . ASP A 1 105 ? 11.328 14.469 3.99 1 95.81 105 ASP A CA 1
ATOM 831 C C . ASP A 1 105 ? 11.391 12.984 4.34 1 95.81 105 ASP A C 1
ATOM 833 O O . ASP A 1 105 ? 10.359 12.32 4.449 1 95.81 105 ASP A O 1
ATOM 837 N N . LEU A 1 106 ? 12.609 12.422 4.43 1 97.06 106 LEU A N 1
ATOM 838 C CA . LEU A 1 106 ? 12.766 11 4.738 1 97.06 106 LEU A CA 1
ATOM 839 C C . LEU A 1 106 ? 12.367 10.711 6.184 1 97.06 106 LEU A C 1
ATOM 841 O O . LEU A 1 106 ? 12.797 11.414 7.102 1 97.06 106 LEU A O 1
ATOM 845 N N . ILE A 1 107 ? 11.609 9.773 6.41 1 95.75 107 ILE A N 1
ATOM 846 C CA . ILE A 1 107 ? 11.164 9.328 7.727 1 95.75 107 ILE A CA 1
ATOM 847 C C . ILE A 1 107 ? 11.82 7.992 8.07 1 95.75 107 ILE A C 1
ATOM 849 O O . ILE A 1 107 ? 11.641 7.004 7.359 1 95.75 107 ILE A O 1
ATOM 853 N N . GLU A 1 108 ? 12.508 7.93 9.156 1 95.19 108 GLU A N 1
ATOM 854 C CA . GLU A 1 108 ? 13.172 6.711 9.609 1 95.19 108 GLU A CA 1
ATOM 855 C C . GLU A 1 108 ? 12.164 5.688 10.117 1 95.19 108 GLU A C 1
ATOM 857 O O . GLU A 1 108 ? 11.086 6.051 10.586 1 95.19 108 GLU A O 1
ATOM 862 N N . PRO A 1 109 ? 12.594 4.449 10.008 1 93.94 109 PRO A N 1
ATOM 863 C CA . PRO A 1 109 ? 11.758 3.439 10.656 1 93.94 109 PRO A CA 1
ATOM 864 C C . PRO A 1 109 ? 11.5 3.742 12.133 1 93.94 109 PRO A C 1
ATOM 866 O O . PRO A 1 109 ? 12.422 4.121 12.859 1 93.94 109 PRO A O 1
ATOM 869 N N . GLY A 1 110 ? 10.156 3.58 12.508 1 92.75 110 GLY A N 1
ATOM 870 C CA . GLY A 1 110 ? 9.805 3.82 13.898 1 92.75 110 GLY A CA 1
ATOM 871 C C . GLY A 1 110 ? 9.477 5.273 14.188 1 92.75 110 GLY A C 1
ATOM 872 O O . GLY A 1 110 ? 9.07 5.613 15.305 1 92.75 110 GLY A O 1
ATOM 873 N N . LYS A 1 111 ? 9.633 6.121 13.211 1 93.75 111 LYS A N 1
ATOM 874 C CA . LYS A 1 111 ? 9.328 7.539 13.375 1 93.75 111 LYS A CA 1
ATOM 875 C C . LYS A 1 111 ? 8.094 7.938 12.562 1 93.75 111 LYS A C 1
ATOM 877 O O . LYS A 1 111 ? 7.645 7.184 11.703 1 93.75 111 LYS A O 1
ATOM 882 N N . GLY A 1 112 ? 7.488 9.047 12.898 1 93.5 112 GLY A N 1
ATOM 883 C CA . GLY A 1 112 ? 6.301 9.539 12.219 1 93.5 112 GLY A CA 1
ATOM 884 C C . GLY A 1 112 ? 5.977 10.977 12.562 1 93.5 112 GLY A C 1
ATOM 885 O O . GLY A 1 112 ? 6.836 11.719 13.039 1 93.5 112 GLY A O 1
ATOM 886 N N . MET A 1 113 ? 4.852 11.43 12.164 1 90.69 113 MET A N 1
ATOM 887 C CA . MET A 1 113 ? 4.398 12.805 12.367 1 90.69 113 MET A CA 1
ATOM 888 C C . MET A 1 113 ? 2.943 12.836 12.82 1 90.69 113 MET A C 1
ATOM 890 O O . MET A 1 113 ? 2.107 12.102 12.297 1 90.69 113 MET A O 1
ATOM 894 N N . TYR A 1 114 ? 2.65 13.727 13.688 1 89.25 114 TYR A N 1
ATOM 895 C CA . TYR A 1 114 ? 1.3 13.906 14.211 1 89.25 114 TYR A CA 1
ATOM 896 C C . TYR A 1 114 ? 0.68 15.195 13.695 1 89.25 114 TYR A C 1
ATOM 898 O O . TYR A 1 114 ? -0.51 15.445 13.898 1 89.25 114 TYR A O 1
ATOM 906 N N . SER A 1 115 ? 1.496 15.953 13.055 1 90.12 115 SER A N 1
ATOM 907 C CA . SER A 1 115 ? 1.048 17.203 12.461 1 90.12 115 SER A CA 1
ATOM 908 C C . SER A 1 115 ? 1.794 17.484 11.156 1 90.12 115 SER A C 1
ATOM 910 O O . SER A 1 115 ? 2.986 17.203 11.047 1 90.12 115 SER A O 1
ATOM 912 N N . ILE A 1 116 ? 1.08 18.094 10.289 1 94.44 116 ILE A N 1
ATOM 913 C CA . ILE A 1 116 ? 1.694 18.5 9.031 1 94.44 116 ILE A CA 1
ATOM 914 C C . ILE A 1 116 ? 1.188 19.875 8.641 1 94.44 116 ILE A C 1
ATOM 916 O O . ILE A 1 116 ? 0.196 20.359 9.188 1 94.44 116 ILE A O 1
ATOM 920 N N . GLU A 1 117 ? 1.898 20.516 7.715 1 96.56 117 GLU A N 1
ATOM 921 C CA . GLU A 1 117 ? 1.49 21.797 7.141 1 96.56 117 GLU A CA 1
ATOM 922 C C . GLU A 1 117 ? 1.204 21.672 5.648 1 96.56 117 GLU A C 1
ATOM 924 O O . GLU A 1 117 ? 2.123 21.469 4.852 1 96.56 117 GLU A O 1
ATOM 929 N N . LEU A 1 118 ? -0.009 21.828 5.32 1 98.06 118 LEU A N 1
ATOM 930 C CA . LEU A 1 118 ? -0.399 21.719 3.92 1 98.06 118 LEU A CA 1
ATOM 931 C C . LEU A 1 118 ? 0.078 22.938 3.127 1 98.06 118 LEU A C 1
ATOM 933 O O . LEU A 1 118 ? 0.235 24.016 3.684 1 98.06 118 LEU A O 1
ATOM 937 N N . GLU A 1 119 ? 0.236 22.719 1.836 1 97.88 119 GLU A N 1
ATOM 938 C CA . GLU A 1 119 ? 0.632 23.797 0.934 1 97.88 119 GLU A CA 1
ATOM 939 C C . GLU A 1 119 ? -0.513 24.781 0.71 1 97.88 119 GLU A C 1
ATOM 941 O O . GLU A 1 119 ? -0.286 25.922 0.323 1 97.88 119 GLU A O 1
ATOM 946 N N . LYS A 1 120 ? -1.709 24.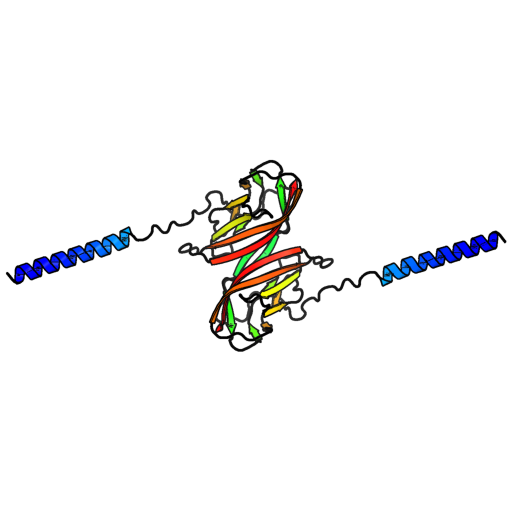297 0.86 1 97.75 120 LYS A N 1
ATOM 947 C CA . LYS A 1 120 ? -2.904 25.109 0.709 1 97.75 120 LYS A CA 1
ATOM 948 C C . LYS A 1 120 ? -4.027 24.625 1.618 1 97.75 120 LYS A C 1
ATOM 950 O O . LYS A 1 120 ? -4.023 23.469 2.057 1 97.75 120 LYS A O 1
ATOM 955 N N . THR A 1 121 ? -4.957 25.531 1.818 1 98.12 121 THR A N 1
ATOM 956 C CA . THR A 1 121 ? -6.129 25.141 2.592 1 98.12 121 THR A CA 1
ATOM 957 C C . THR A 1 121 ? -7.129 24.406 1.714 1 98.12 121 THR A C 1
ATOM 959 O O . THR A 1 121 ? -7.055 24.469 0.485 1 98.12 121 THR A O 1
ATOM 962 N N . LEU A 1 122 ? -8.008 23.719 2.395 1 97.94 122 LEU A N 1
ATOM 963 C CA . LEU A 1 122 ? -9.078 23 1.707 1 97.94 122 LEU A CA 1
ATOM 964 C C . LEU A 1 122 ? -10.445 23.453 2.215 1 97.94 122 LEU A C 1
ATOM 966 O O . LEU A 1 122 ? -10.602 23.766 3.398 1 97.94 122 LEU A O 1
ATOM 970 N N . ALA A 1 123 ? -11.383 23.531 1.327 1 97.94 123 ALA A N 1
ATOM 971 C CA . ALA A 1 123 ? -12.766 23.828 1.699 1 97.94 123 ALA A CA 1
ATOM 972 C C . ALA A 1 123 ? -13.445 22.578 2.27 1 97.94 123 ALA A C 1
ATOM 974 O O . ALA A 1 123 ? -13.062 21.453 1.957 1 97.94 123 ALA A O 1
ATOM 975 N N . VAL A 1 124 ? -14.477 22.828 3.084 1 98.06 124 VAL A N 1
ATOM 976 C CA . VAL A 1 124 ? -15.289 21.734 3.635 1 98.06 124 VAL A CA 1
ATOM 977 C C . VAL A 1 124 ? -15.797 20.844 2.506 1 98.06 124 VAL A C 1
ATOM 979 O O . VAL A 1 124 ? -16.234 21.344 1.46 1 98.06 124 VAL A O 1
ATOM 982 N N . GLY A 1 125 ? -15.625 19.516 2.742 1 97.81 125 GLY A N 1
ATOM 983 C CA . GLY A 1 125 ? -16.125 18.578 1.736 1 97.81 125 GLY A CA 1
ATOM 984 C C . GLY A 1 125 ? -15.477 17.219 1.81 1 97.81 125 GLY A C 1
ATOM 985 O O . GLY A 1 125 ? -14.68 16.953 2.717 1 97.81 125 GLY A O 1
ATOM 986 N N . GLU A 1 126 ? -15.984 16.312 1.017 1 97.25 126 GLU A N 1
ATOM 987 C CA . GLU A 1 126 ? -15.391 15 0.828 1 97.25 126 GLU A CA 1
ATOM 988 C C . GLU A 1 126 ? -14.688 14.891 -0.522 1 97.25 126 GLU A C 1
ATOM 990 O O . GLU A 1 126 ? -15.289 15.18 -1.562 1 97.25 126 GLU A O 1
ATOM 995 N N . TYR A 1 127 ? -13.516 14.625 -0.44 1 96.94 127 TYR A N 1
ATOM 996 C CA . TYR A 1 127 ? -12.688 14.484 -1.634 1 96.94 127 TYR A CA 1
ATOM 997 C C . TYR A 1 127 ? -12.32 13.023 -1.875 1 96.94 127 TYR A C 1
ATOM 999 O O . TYR A 1 127 ? -11.43 12.484 -1.217 1 96.94 127 TYR A O 1
ATOM 1007 N N . GLU A 1 128 ? -12.93 12.414 -2.871 1 94.88 128 GLU A N 1
ATOM 1008 C CA . GLU A 1 128 ? -12.664 11.016 -3.209 1 94.88 128 GLU A CA 1
ATOM 1009 C C . GLU A 1 128 ? -11.391 10.883 -4.035 1 94.88 128 GLU A C 1
ATOM 1011 O O . GLU A 1 128 ? -11 11.812 -4.742 1 94.88 128 GLU A O 1
ATOM 1016 N N . ASN A 1 129 ? -10.695 9.797 -3.91 1 94.56 129 ASN A N 1
ATOM 1017 C CA . ASN A 1 129 ? -9.562 9.391 -4.734 1 94.56 129 ASN A CA 1
ATOM 1018 C C . ASN A 1 129 ? -8.336 10.266 -4.473 1 94.56 129 ASN A C 1
ATOM 1020 O O . ASN A 1 129 ? -7.598 10.602 -5.398 1 94.56 129 ASN A O 1
ATOM 1024 N N . ALA A 1 130 ? -8.281 10.797 -3.281 1 96.81 130 ALA A N 1
ATOM 1025 C CA . ALA A 1 130 ? -6.984 11.32 -2.865 1 96.81 130 ALA A CA 1
ATOM 1026 C C . ALA A 1 130 ? -5.945 10.211 -2.752 1 96.81 130 ALA A C 1
ATOM 1028 O O . ALA A 1 130 ? -6.297 9.031 -2.717 1 96.81 130 ALA A O 1
ATOM 1029 N N . VAL A 1 131 ? -4.707 10.602 -2.791 1 96.88 131 VAL A N 1
ATOM 1030 C CA . VAL A 1 131 ? -3.664 9.586 -2.797 1 96.88 131 VAL A CA 1
ATOM 1031 C C . VAL A 1 131 ? -2.672 9.852 -1.67 1 96.88 131 VAL A C 1
ATOM 1033 O O . VAL A 1 131 ? -2.236 10.992 -1.478 1 96.88 131 VAL A O 1
ATOM 1036 N N . LEU A 1 132 ? -2.436 8.914 -0.889 1 96.56 132 LEU A N 1
ATOM 1037 C CA . LEU A 1 132 ? -1.255 8.875 -0.034 1 96.56 132 LEU A CA 1
ATOM 1038 C C . LEU A 1 132 ? -0.152 8.039 -0.671 1 96.56 132 LEU A C 1
ATOM 1040 O O . LEU A 1 132 ? -0.27 6.812 -0.762 1 96.56 132 LEU A O 1
ATOM 1044 N N . LYS A 1 133 ? 0.866 8.664 -1.126 1 97 133 LYS A N 1
ATOM 1045 C CA . LYS A 1 133 ? 1.951 8.016 -1.855 1 97 133 LYS A CA 1
ATOM 1046 C C . LYS A 1 133 ? 3.146 7.75 -0.944 1 97 133 LYS A C 1
ATOM 1048 O O . LYS A 1 133 ? 3.582 8.641 -0.21 1 97 133 LYS A O 1
ATOM 1053 N N . TYR A 1 134 ? 3.65 6.539 -0.989 1 97.06 134 TYR A N 1
ATOM 1054 C CA . TYR A 1 134 ? 4.859 6.141 -0.275 1 97.06 134 TYR A CA 1
ATOM 1055 C C . TYR A 1 134 ? 6.004 5.879 -1.244 1 97.06 134 TYR A C 1
ATOM 1057 O O . TYR A 1 134 ? 5.848 5.137 -2.217 1 97.06 134 TYR A O 1
ATOM 1065 N N . GLU A 1 135 ? 7.094 6.465 -1.009 1 95.06 135 GLU A N 1
ATOM 1066 C CA . GLU A 1 135 ? 8.359 6.117 -1.643 1 95.06 135 GLU A CA 1
ATOM 1067 C C . GLU A 1 135 ? 9.352 5.562 -0.625 1 95.06 135 GLU A C 1
ATOM 1069 O O . GLU A 1 135 ? 9.422 6.039 0.509 1 95.06 135 GLU A O 1
ATOM 1074 N N . CYS A 1 136 ? 10.062 4.594 -1.043 1 94.88 136 CYS A N 1
ATOM 1075 C CA . CYS A 1 136 ? 11.039 3.969 -0.157 1 94.88 136 CYS A CA 1
ATOM 1076 C C . CYS A 1 136 ? 12.461 4.242 -0.631 1 94.88 136 CYS A C 1
ATOM 1078 O O . CYS A 1 136 ? 12.719 4.289 -1.835 1 94.88 136 CYS A O 1
ATOM 1080 N N . PHE A 1 137 ? 13.352 4.387 0.327 1 93.94 137 PHE A N 1
ATOM 1081 C CA . PHE A 1 137 ? 14.766 4.598 0.055 1 93.94 137 PHE A CA 1
ATOM 1082 C C . PHE A 1 137 ? 15.625 3.713 0.95 1 93.94 137 PHE A C 1
ATOM 1084 O O . PHE A 1 137 ? 15.297 3.498 2.119 1 93.94 137 PHE A O 1
ATOM 1091 N N . SER A 1 138 ? 16.672 3.303 0.402 1 93 138 SER A N 1
ATOM 1092 C CA . SER A 1 138 ? 17.609 2.48 1.163 1 93 138 SER A CA 1
ATOM 1093 C C . SER A 1 138 ? 18.156 3.238 2.367 1 93 138 SER A C 1
ATOM 1095 O O . SER A 1 138 ? 18.484 4.422 2.266 1 93 138 SER A O 1
ATOM 1097 N N . LEU A 1 139 ? 18.375 2.518 3.447 1 93.06 139 LEU A N 1
ATOM 1098 C CA . LEU A 1 139 ? 18.953 3.117 4.641 1 93.06 139 LEU A CA 1
ATOM 1099 C C . LEU A 1 139 ? 20.453 3.352 4.449 1 93.06 139 LEU A C 1
ATOM 1101 O O . LEU A 1 139 ? 21.047 4.203 5.117 1 93.06 139 LEU A O 1
ATOM 1105 N N . ASN A 1 140 ? 21.094 2.697 3.539 1 92.19 140 ASN A N 1
ATOM 1106 C CA . ASN A 1 140 ? 22.547 2.695 3.369 1 92.19 140 ASN A CA 1
ATOM 1107 C C . ASN A 1 140 ? 23.016 3.846 2.48 1 92.19 140 ASN A C 1
ATOM 1109 O O . ASN A 1 140 ? 23.922 4.59 2.844 1 92.19 140 ASN A O 1
ATOM 1113 N N . ASP A 1 141 ? 22.344 3.998 1.297 1 91.62 141 ASP A N 1
ATOM 1114 C CA . ASP A 1 141 ? 22.828 4.996 0.353 1 91.62 141 ASP A CA 1
ATOM 1115 C C . ASP A 1 141 ? 21.688 5.859 -0.175 1 91.62 141 ASP A C 1
ATOM 1117 O O . ASP A 1 141 ? 21.859 6.633 -1.119 1 91.62 141 ASP A O 1
ATOM 1121 N N . GLN A 1 142 ? 20.469 5.594 0.352 1 91.88 142 GLN A N 1
ATOM 1122 C CA . GLN A 1 142 ? 19.25 6.336 0.01 1 91.88 142 GLN A CA 1
ATOM 1123 C C . GLN A 1 142 ? 18.891 6.152 -1.462 1 91.88 142 GLN A C 1
ATOM 1125 O O . GLN A 1 142 ? 18.234 7.008 -2.057 1 91.88 142 GLN A O 1
ATOM 1130 N N . SER A 1 143 ? 19.406 5.051 -1.982 1 92.25 143 SER A N 1
ATOM 1131 C CA . SER A 1 143 ? 18.938 4.73 -3.322 1 92.25 143 SER A CA 1
ATOM 1132 C C . SER A 1 143 ? 17.438 4.43 -3.316 1 92.25 143 SER A C 1
ATOM 1134 O O . SER A 1 143 ? 16.922 3.816 -2.377 1 92.25 143 SER A O 1
ATOM 1136 N N . PRO A 1 144 ? 16.781 4.891 -4.395 1 91.44 144 PRO A N 1
ATOM 1137 C CA . PRO A 1 144 ? 15.336 4.668 -4.426 1 91.44 144 PRO A CA 1
ATOM 1138 C C . PRO A 1 144 ? 14.969 3.193 -4.562 1 91.44 144 PRO A C 1
ATOM 1140 O O . PRO A 1 144 ? 15.656 2.443 -5.258 1 91.44 144 PRO A O 1
ATOM 1143 N N . LEU A 1 145 ? 13.992 2.857 -3.822 1 88.62 145 LEU A N 1
ATOM 1144 C CA . LEU A 1 145 ? 13.344 1.557 -3.932 1 88.62 145 LEU A CA 1
ATOM 1145 C C . LEU A 1 145 ? 11.93 1.7 -4.48 1 88.62 145 LEU A C 1
ATOM 1147 O O . LEU A 1 145 ? 11.547 2.775 -4.949 1 88.62 145 LEU A O 1
ATOM 1151 N N . ASN A 1 146 ? 11.172 0.62 -4.566 1 85.38 146 ASN A N 1
ATOM 1152 C CA . ASN A 1 146 ? 9.797 0.692 -5.051 1 85.38 146 ASN A CA 1
ATOM 1153 C C . ASN A 1 146 ? 8.891 1.408 -4.051 1 85.38 146 ASN A C 1
ATOM 1155 O O . ASN A 1 146 ? 9.297 1.668 -2.916 1 85.38 146 ASN A O 1
ATOM 1159 N N . GLY A 1 147 ? 7.785 1.76 -4.438 1 88.94 147 GLY A N 1
ATOM 1160 C CA . GLY A 1 147 ? 6.848 2.494 -3.604 1 88.94 147 GLY A CA 1
ATOM 1161 C C . GLY A 1 147 ? 5.426 1.979 -3.713 1 88.94 147 GLY A C 1
ATOM 1162 O O . GLY A 1 147 ? 5.199 0.859 -4.172 1 88.94 147 GLY A O 1
ATOM 1163 N N . SER A 1 148 ? 4.535 2.754 -3.092 1 94.06 148 SER A N 1
ATOM 1164 C CA . SER A 1 148 ? 3.123 2.391 -3.041 1 94.06 148 SER A CA 1
ATOM 1165 C C . SER A 1 148 ? 2.232 3.627 -3.086 1 94.06 148 SER A C 1
ATOM 1167 O O . SER A 1 148 ? 2.631 4.703 -2.633 1 94.06 148 SER A O 1
ATOM 1169 N N . GLU A 1 149 ? 1.075 3.438 -3.662 1 94.62 149 GLU A N 1
ATOM 1170 C CA . GLU A 1 149 ? 0.023 4.445 -3.596 1 94.62 149 GLU A CA 1
ATOM 1171 C C . GLU A 1 149 ? -1.245 3.881 -2.961 1 94.62 149 GLU A C 1
ATOM 1173 O O . GLU A 1 149 ? -1.729 2.822 -3.367 1 94.62 149 GLU A O 1
ATOM 1178 N N . ILE A 1 150 ? -1.661 4.625 -2.037 1 94.25 150 ILE A N 1
ATOM 1179 C CA . ILE A 1 150 ? -2.91 4.289 -1.364 1 94.25 150 ILE A CA 1
ATOM 1180 C C . ILE A 1 150 ? -3.998 5.281 -1.768 1 94.25 150 ILE A C 1
ATOM 1182 O O . ILE A 1 150 ? -3.836 6.492 -1.599 1 94.25 150 ILE A O 1
ATOM 1186 N N . ASN A 1 151 ? -5.039 4.805 -2.285 1 92.94 151 ASN A N 1
ATOM 1187 C CA . ASN A 1 151 ? -6.211 5.648 -2.504 1 92.94 151 ASN A CA 1
ATOM 1188 C C . ASN A 1 151 ? -7.027 5.816 -1.227 1 92.94 151 ASN A C 1
ATOM 1190 O O . ASN A 1 151 ? -7.27 4.844 -0.508 1 92.94 151 ASN A O 1
ATOM 1194 N N . LEU A 1 152 ? -7.414 7.066 -1.028 1 93.62 152 LEU A N 1
ATOM 1195 C CA . LEU A 1 152 ? -8.172 7.32 0.189 1 93.62 152 LEU A CA 1
ATOM 1196 C C . LEU A 1 152 ? -9.156 8.469 -0.014 1 93.62 152 LEU A C 1
ATOM 1198 O O . LEU A 1 152 ? -9.133 9.141 -1.051 1 93.62 152 LEU A O 1
ATOM 1202 N N . LYS A 1 153 ? -10.055 8.602 0.907 1 93.44 153 LYS A N 1
ATOM 1203 C CA . LYS A 1 153 ? -10.969 9.742 0.962 1 93.44 153 LYS A CA 1
ATOM 1204 C C . LYS A 1 153 ? -10.477 10.797 1.948 1 93.44 153 LYS A C 1
ATOM 1206 O O . LYS A 1 153 ? -10.117 10.469 3.082 1 93.44 153 LYS A O 1
ATOM 1211 N N . LEU A 1 154 ? -10.414 12.023 1.523 1 95.69 154 LEU A N 1
ATOM 1212 C CA . LEU A 1 154 ? -10.219 13.117 2.461 1 95.69 154 LEU A CA 1
ATOM 1213 C C . LEU A 1 154 ? -11.555 13.688 2.918 1 95.69 154 LEU A C 1
ATOM 1215 O O . LEU A 1 154 ? -12.414 14 2.092 1 95.69 154 LEU A O 1
ATOM 1219 N N . VAL A 1 155 ? -11.719 13.695 4.148 1 95.69 155 VAL A N 1
ATOM 1220 C CA . VAL A 1 155 ? -12.891 14.336 4.734 1 95.69 155 VAL A CA 1
ATOM 1221 C C . VAL A 1 155 ? -12.477 15.641 5.418 1 95.69 155 VAL A C 1
ATOM 1223 O O . VAL A 1 155 ? -11.742 15.617 6.406 1 95.69 155 VAL A O 1
ATOM 1226 N N . VAL A 1 156 ? -12.898 16.719 4.867 1 97.19 156 VAL A N 1
ATOM 1227 C CA . VAL A 1 156 ? -12.547 18.016 5.402 1 97.19 156 VAL A CA 1
ATOM 1228 C C . VAL A 1 156 ? -13.734 18.609 6.148 1 97.19 156 VAL A C 1
ATOM 1230 O O . VAL A 1 156 ? -14.82 18.781 5.574 1 97.19 156 VAL A O 1
ATOM 1233 N N . VAL A 1 157 ? -13.508 18.953 7.43 1 96.25 157 VAL A N 1
ATOM 1234 C CA . VAL A 1 157 ? -14.617 19.359 8.281 1 96.25 157 VAL A CA 1
ATOM 1235 C C . VAL A 1 157 ? -14.352 20.766 8.828 1 96.25 157 VAL A C 1
ATOM 1237 O O . VAL A 1 157 ? -13.195 21.203 8.906 1 96.25 157 VAL A O 1
ATOM 1240 N N . MET B 1 1 ? 69.688 13.945 -22.703 1 53.94 1 MET B N 1
ATOM 1241 C CA . MET B 1 1 ? 68.438 14.484 -23.172 1 53.94 1 MET B CA 1
ATOM 1242 C C . MET B 1 1 ? 67.312 13.461 -23 1 53.94 1 MET B C 1
ATOM 1244 O O . MET B 1 1 ? 66.125 13.812 -22.688 1 53.94 1 MET B O 1
ATOM 1248 N N . LYS B 1 2 ? 67.688 12.109 -22.969 1 69.62 2 LYS B N 1
ATOM 1249 C CA . LYS B 1 2 ? 66.688 11.047 -22.891 1 69.62 2 LYS B CA 1
ATOM 1250 C C . LYS B 1 2 ? 66.188 10.836 -21.453 1 69.62 2 LYS B C 1
ATOM 1252 O O . LYS B 1 2 ? 65 10.625 -21.219 1 69.62 2 LYS B O 1
ATOM 1257 N N . LYS B 1 3 ? 67.062 10.938 -20.578 1 77.31 3 LYS B N 1
ATOM 1258 C CA . LYS B 1 3 ? 66.75 10.719 -19.172 1 77.31 3 LYS B CA 1
ATOM 1259 C C . LYS B 1 3 ? 65.812 11.852 -18.656 1 77.31 3 LYS B C 1
ATOM 1261 O O . LYS B 1 3 ? 64.875 11.617 -17.906 1 77.31 3 LYS B O 1
ATOM 1266 N N . LYS B 1 4 ? 66.188 13.039 -19.156 1 72.94 4 LYS B N 1
ATOM 1267 C CA . LYS B 1 4 ? 65.375 14.203 -18.734 1 72.94 4 LYS B CA 1
ATOM 1268 C C . LYS B 1 4 ? 63.969 14.156 -19.312 1 72.94 4 LYS B C 1
ATOM 1270 O O . LYS B 1 4 ? 63 14.508 -18.641 1 72.94 4 LYS B O 1
ATOM 1275 N N . LYS B 1 5 ? 63.938 13.609 -20.453 1 81 5 LYS B N 1
ATOM 1276 C CA . LYS B 1 5 ? 62.625 13.5 -21.125 1 81 5 LYS B CA 1
ATOM 1277 C C . LYS B 1 5 ? 61.75 12.453 -20.438 1 81 5 LYS B C 1
ATOM 1279 O O . LYS B 1 5 ? 60.531 12.664 -20.281 1 81 5 LYS B O 1
ATOM 1284 N N . VAL B 1 6 ? 62.438 11.422 -20.047 1 79.94 6 VAL B N 1
ATOM 1285 C CA . VAL B 1 6 ? 61.688 10.352 -19.375 1 79.94 6 VAL B CA 1
ATOM 1286 C C . VAL B 1 6 ? 61.188 10.844 -18.016 1 79.94 6 VAL B C 1
ATOM 1288 O O . VAL B 1 6 ? 60.062 10.531 -17.625 1 79.94 6 VAL B O 1
ATOM 1291 N N . VAL B 1 7 ? 61.938 11.672 -17.344 1 81.06 7 VAL B N 1
ATOM 1292 C CA . VAL B 1 7 ? 61.562 12.203 -16.047 1 81.06 7 VAL B CA 1
ATOM 1293 C C . VAL B 1 7 ? 60.438 13.195 -16.203 1 81.06 7 VAL B C 1
ATOM 1295 O O . VAL B 1 7 ? 59.469 13.18 -15.422 1 81.06 7 VAL B O 1
ATOM 1298 N N . VAL B 1 8 ? 60.469 14.031 -17.188 1 81.56 8 VAL B N 1
ATOM 1299 C CA . VAL B 1 8 ? 59.438 15.031 -17.438 1 81.56 8 VAL B CA 1
ATOM 1300 C C . VAL B 1 8 ? 58.156 14.336 -17.828 1 81.56 8 VAL B C 1
ATOM 1302 O O . VAL B 1 8 ? 57.062 14.703 -17.344 1 81.56 8 VAL B O 1
ATOM 1305 N N . ILE B 1 9 ? 58.25 13.258 -18.641 1 81.75 9 ILE B N 1
ATOM 1306 C CA . ILE B 1 9 ? 57.062 12.516 -19.078 1 81.75 9 ILE B CA 1
ATOM 1307 C C . ILE B 1 9 ? 56.469 11.773 -17.891 1 81.75 9 ILE B C 1
ATOM 1309 O O . ILE B 1 9 ? 55.25 11.742 -17.719 1 81.75 9 ILE B O 1
ATOM 1313 N N . SER B 1 10 ? 57.344 11.266 -17.062 1 80.5 10 SER B N 1
ATOM 1314 C CA . SER B 1 10 ? 56.875 10.578 -15.867 1 80.5 10 SER B CA 1
ATOM 1315 C C . SER B 1 10 ? 56.219 11.539 -14.898 1 80.5 10 SER B C 1
ATOM 1317 O O . SER B 1 10 ? 55.188 11.211 -14.305 1 80.5 10 SER B O 1
ATOM 1319 N N . LEU B 1 11 ? 56.75 12.773 -14.758 1 78.88 11 LEU B N 1
ATOM 1320 C CA . LEU B 1 11 ? 56.156 13.797 -13.898 1 78.88 11 LEU B CA 1
ATOM 1321 C C . LEU B 1 11 ? 54.844 14.273 -14.461 1 78.88 11 LEU B C 1
ATOM 1323 O O . LEU B 1 11 ? 53.875 14.5 -13.711 1 78.88 11 LEU B O 1
ATOM 1327 N N . LEU B 1 12 ? 54.812 14.406 -15.781 1 78.25 12 LEU B N 1
ATOM 1328 C CA . LEU B 1 12 ? 53.562 14.812 -16.438 1 78.25 12 LEU B CA 1
ATOM 1329 C C . LEU B 1 12 ? 52.5 13.742 -16.281 1 78.25 12 LEU B C 1
ATOM 1331 O O . LEU B 1 12 ? 51.312 14.055 -16.047 1 78.25 12 LEU B O 1
ATOM 1335 N N . LEU B 1 13 ? 52.938 12.484 -16.438 1 76.25 13 LEU B N 1
ATOM 1336 C CA . LEU B 1 13 ? 52 11.391 -16.234 1 76.25 13 LEU B CA 1
ATOM 1337 C C . LEU B 1 13 ? 51.531 11.344 -14.789 1 76.25 13 LEU B C 1
ATOM 1339 O O . LEU B 1 13 ? 50.344 11.086 -14.531 1 76.25 13 LEU B O 1
ATOM 1343 N N . LEU B 1 14 ? 52.438 11.664 -13.875 1 77.44 14 LEU B N 1
ATOM 1344 C CA . LEU B 1 14 ? 52.062 11.742 -12.461 1 77.44 14 LEU B CA 1
ATOM 1345 C C . LEU B 1 14 ? 51.094 12.891 -12.227 1 77.44 14 LEU B C 1
ATOM 1347 O O . LEU B 1 14 ? 50.125 12.742 -11.477 1 77.44 14 LEU B O 1
ATOM 1351 N N . LEU B 1 15 ? 51.312 13.969 -12.891 1 76.5 15 LEU B N 1
ATOM 1352 C CA . LEU B 1 15 ? 50.438 15.125 -12.758 1 76.5 15 LEU B CA 1
ATOM 1353 C C . LEU B 1 15 ? 49.062 14.836 -13.344 1 76.5 15 LEU B C 1
ATOM 1355 O O . LEU B 1 15 ? 48.062 15.195 -12.742 1 76.5 15 LEU B O 1
ATOM 1359 N N . VAL B 1 16 ? 49 14.164 -14.469 1 76.19 16 VAL B N 1
ATOM 1360 C CA . VAL B 1 16 ? 47.719 13.805 -15.086 1 76.19 16 VAL B CA 1
ATOM 1361 C C . VAL B 1 16 ? 46.969 12.805 -14.203 1 76.19 16 VAL B C 1
ATOM 1363 O O . VAL B 1 16 ? 45.75 12.891 -14.047 1 76.19 16 VAL B O 1
ATOM 1366 N N . SER B 1 17 ? 47.719 11.914 -13.641 1 74 17 SER B N 1
ATOM 1367 C CA . SER B 1 17 ? 47.094 10.953 -12.727 1 74 17 SER B CA 1
ATOM 1368 C C . SER B 1 17 ? 46.531 11.648 -11.5 1 74 17 SER B C 1
ATOM 1370 O O . SER B 1 17 ? 45.438 11.312 -11.039 1 74 17 SER B O 1
ATOM 1372 N N . VAL B 1 18 ? 47.25 12.625 -11.008 1 73.31 18 VAL B N 1
ATOM 1373 C CA . VAL B 1 18 ? 46.812 13.375 -9.844 1 73.31 18 VAL B CA 1
ATOM 1374 C C . VAL B 1 18 ? 45.562 14.188 -10.203 1 73.31 18 VAL B C 1
ATOM 1376 O O . VAL B 1 18 ? 44.594 14.242 -9.43 1 73.31 18 VAL B O 1
ATOM 1379 N N . ILE B 1 19 ? 45.562 14.766 -11.367 1 68.38 19 ILE B N 1
ATOM 1380 C CA . ILE B 1 19 ? 44.406 15.539 -11.828 1 68.38 19 ILE B CA 1
ATOM 1381 C C . ILE B 1 19 ? 43.219 14.609 -12.031 1 68.38 19 ILE B C 1
ATOM 1383 O O . ILE B 1 19 ? 42.094 14.953 -11.664 1 68.38 19 ILE B O 1
ATOM 1387 N N . GLY B 1 20 ? 43.438 13.492 -12.617 1 65.31 20 GLY B N 1
ATOM 1388 C CA . GLY B 1 20 ? 42.375 12.516 -12.766 1 65.31 20 GLY B CA 1
ATOM 1389 C C . GLY B 1 20 ? 41.781 12.062 -11.445 1 65.31 20 GLY B C 1
ATOM 1390 O O . GLY B 1 20 ? 40.562 12.008 -11.289 1 65.31 20 GLY B O 1
ATOM 1391 N N . ILE B 1 21 ? 42.625 11.758 -10.484 1 63.91 21 ILE B N 1
ATOM 1392 C CA . ILE B 1 21 ? 42.219 11.312 -9.164 1 63.91 21 ILE B CA 1
ATOM 1393 C C . ILE B 1 21 ? 41.5 12.453 -8.445 1 63.91 21 ILE B C 1
ATOM 1395 O O . ILE B 1 21 ? 40.438 12.25 -7.828 1 63.91 21 ILE B O 1
ATOM 1399 N N . SER B 1 22 ? 42.031 13.648 -8.508 1 62.06 22 SER B N 1
ATOM 1400 C CA . SER B 1 22 ? 41.438 14.82 -7.875 1 62.06 22 SER B CA 1
ATOM 1401 C C . SER B 1 22 ? 40.062 15.164 -8.5 1 62.06 22 SER B C 1
ATOM 1403 O O . SER B 1 22 ? 39.125 15.5 -7.797 1 62.06 22 SER B O 1
ATOM 1405 N N . SER B 1 23 ? 39.969 15.039 -9.773 1 58.97 23 SER B N 1
ATOM 1406 C CA . SER B 1 23 ? 38.688 15.297 -10.445 1 58.97 23 SER B CA 1
ATOM 1407 C C . SER B 1 23 ? 37.625 14.266 -10.062 1 58.97 23 SER B C 1
ATOM 1409 O O . SER B 1 23 ? 36.469 14.594 -9.922 1 58.97 23 SER B O 1
ATOM 1411 N N . TYR B 1 24 ? 38.031 13.023 -9.984 1 55.12 24 TYR B N 1
ATOM 1412 C CA . TYR B 1 24 ? 37.156 11.953 -9.547 1 55.12 24 TYR B CA 1
ATOM 1413 C C . TYR B 1 24 ? 36.562 12.273 -8.172 1 55.12 24 TYR B C 1
ATOM 1415 O O . TYR B 1 24 ? 35.344 12.094 -7.957 1 55.12 24 TYR B O 1
ATOM 1423 N N . PHE B 1 25 ? 37.438 12.766 -7.234 1 54.25 25 PHE B N 1
ATOM 1424 C CA . PHE B 1 25 ? 36.969 13.117 -5.891 1 54.25 25 PHE B CA 1
ATOM 1425 C C . PHE B 1 25 ? 36.156 14.406 -5.914 1 54.25 25 PHE B C 1
ATOM 1427 O O . PHE B 1 25 ? 35.281 14.586 -5.086 1 54.25 25 PHE B O 1
ATOM 1434 N N . LEU B 1 26 ? 36.562 15.281 -6.758 1 52.47 26 LEU B N 1
ATOM 1435 C CA . LEU B 1 26 ? 35.812 16.531 -6.867 1 52.47 26 LEU B CA 1
ATOM 1436 C C . LEU B 1 26 ? 34.469 16.328 -7.539 1 52.47 26 LEU B C 1
ATOM 1438 O O . LEU B 1 26 ? 33.5 17 -7.215 1 52.47 26 LEU B O 1
ATOM 1442 N N . PHE B 1 27 ? 34.531 15.531 -8.562 1 45.72 27 PHE B N 1
ATOM 1443 C CA . PHE B 1 27 ? 33.281 15.25 -9.242 1 45.72 27 PHE B CA 1
ATOM 1444 C C . PHE B 1 27 ? 32.5 14.164 -8.508 1 45.72 27 PHE B C 1
ATOM 1446 O O . PHE B 1 27 ? 31.5 13.648 -9.023 1 45.72 27 PHE B O 1
ATOM 1453 N N . LYS B 1 28 ? 33.156 13.469 -7.59 1 45.69 28 LYS B N 1
ATOM 1454 C CA . LYS B 1 28 ? 32.219 12.641 -6.82 1 45.69 28 LYS B CA 1
ATOM 1455 C C . LYS B 1 28 ? 30.953 13.398 -6.473 1 45.69 28 LYS B C 1
ATOM 1457 O O . LYS B 1 28 ? 31 14.461 -5.852 1 45.69 28 LYS B O 1
ATOM 1462 N N . ASP B 1 29 ? 30 13.359 -7.25 1 44.84 29 ASP B N 1
ATOM 1463 C CA . ASP B 1 29 ? 28.656 13.93 -7.164 1 44.84 29 ASP B CA 1
ATOM 1464 C C . ASP B 1 29 ? 28.219 14.055 -5.707 1 44.84 29 ASP B C 1
ATOM 1466 O O . ASP B 1 29 ? 28.328 13.102 -4.934 1 44.84 29 ASP B O 1
ATOM 1470 N N . LYS B 1 30 ? 28.406 15.18 -5.039 1 44.88 30 LYS B N 1
ATOM 1471 C CA . LYS B 1 30 ? 27.594 15.398 -3.848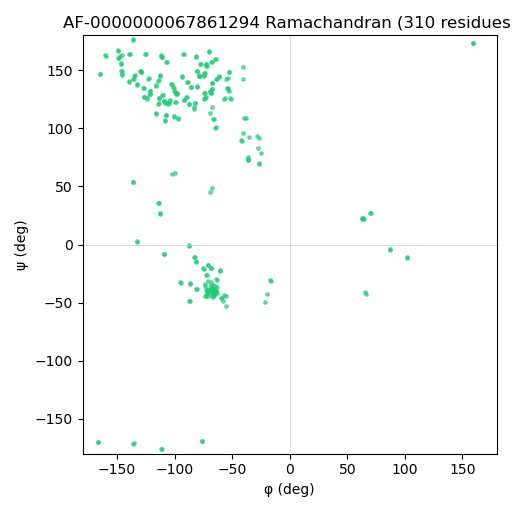 1 44.88 30 LYS B CA 1
ATOM 1472 C C . LYS B 1 30 ? 26.266 14.656 -3.941 1 44.88 30 LYS B C 1
ATOM 1474 O O . LYS B 1 30 ? 25.406 14.992 -4.766 1 44.88 30 LYS B O 1
ATOM 1479 N N . ILE B 1 31 ? 26.281 13.312 -3.854 1 48.19 31 ILE B N 1
ATOM 1480 C CA . ILE B 1 31 ? 25 12.609 -3.734 1 48.19 31 ILE B CA 1
ATOM 1481 C C . ILE B 1 31 ? 24.047 13.43 -2.877 1 48.19 31 ILE B C 1
ATOM 1483 O O . ILE B 1 31 ? 24.312 13.688 -1.703 1 48.19 31 ILE B O 1
ATOM 1487 N N . ASN B 1 32 ? 23.516 14.438 -3.357 1 53.59 32 ASN B N 1
ATOM 1488 C CA . ASN B 1 32 ? 22.469 15.164 -2.648 1 53.59 32 ASN B CA 1
ATOM 1489 C C . ASN B 1 32 ? 21.547 14.219 -1.874 1 53.59 32 ASN B C 1
ATOM 1491 O O . ASN B 1 32 ? 20.641 13.625 -2.447 1 53.59 32 ASN B O 1
ATOM 1495 N N . LEU B 1 33 ? 22.094 13.688 -0.801 1 68.5 33 LEU B N 1
ATOM 1496 C CA . LEU B 1 33 ? 21.281 12.867 0.092 1 68.5 33 LEU B CA 1
ATOM 1497 C C . LEU B 1 33 ? 20.016 13.594 0.5 1 68.5 33 LEU B C 1
ATOM 1499 O O . LEU B 1 33 ? 20.016 14.812 0.651 1 68.5 33 LEU B O 1
ATOM 1503 N N . LEU B 1 34 ? 18.875 12.984 0.294 1 80 34 LEU B N 1
ATOM 1504 C CA . LEU B 1 34 ? 17.609 13.523 0.771 1 80 34 LEU B CA 1
ATOM 1505 C C . LEU B 1 34 ? 17.656 13.781 2.271 1 80 34 LEU B C 1
ATOM 1507 O O . LEU B 1 34 ? 18.344 13.07 3.01 1 80 34 LEU B O 1
ATOM 1511 N N . ASP B 1 35 ? 17.047 14.844 2.723 1 85.56 35 ASP B N 1
ATOM 1512 C CA . ASP B 1 35 ? 17.047 15.172 4.148 1 85.56 35 ASP B CA 1
ATOM 1513 C C . ASP B 1 35 ? 16.109 14.234 4.918 1 85.56 35 ASP B C 1
ATOM 1515 O O . ASP B 1 35 ? 15.008 13.93 4.461 1 85.56 35 ASP B O 1
ATOM 1519 N N . VAL B 1 36 ? 16.688 13.719 5.961 1 85 36 VAL B N 1
ATOM 1520 C CA . VAL B 1 36 ? 15.828 13.047 6.93 1 85 36 VAL B CA 1
ATOM 1521 C C . VAL B 1 36 ? 14.922 14.078 7.605 1 85 36 VAL B C 1
ATOM 1523 O O . VAL B 1 36 ? 15.359 15.18 7.941 1 85 36 VAL B O 1
ATOM 1526 N N . ASP B 1 37 ? 13.703 13.797 7.719 1 87.69 37 ASP B N 1
ATOM 1527 C CA . ASP B 1 37 ? 12.711 14.727 8.242 1 87.69 37 ASP B CA 1
ATOM 1528 C C . ASP B 1 37 ? 12.961 15.031 9.719 1 87.69 37 ASP B C 1
ATOM 1530 O O . ASP B 1 37 ? 12.719 14.188 10.578 1 87.69 37 ASP B O 1
ATOM 1534 N N . PRO B 1 38 ? 13.406 16.188 9.992 1 82.5 38 PRO B N 1
ATOM 1535 C CA . PRO B 1 38 ? 13.719 16.516 11.383 1 82.5 38 PRO B CA 1
ATOM 1536 C C . PRO B 1 38 ? 12.469 16.609 12.266 1 82.5 38 PRO B C 1
ATOM 1538 O O . PRO B 1 38 ? 12.57 16.547 13.492 1 82.5 38 PRO B O 1
ATOM 1541 N N . SER B 1 39 ? 11.312 16.797 11.68 1 83.25 39 SER B N 1
ATOM 1542 C CA . SER B 1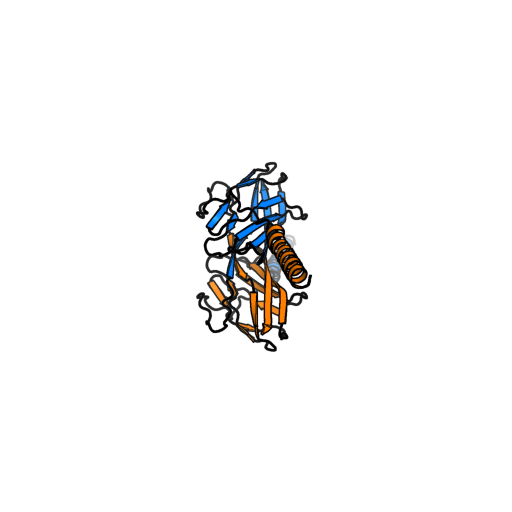 39 ? 10.07 16.938 12.438 1 83.25 39 SER B CA 1
ATOM 1543 C C . SER B 1 39 ? 9.492 15.57 12.805 1 83.25 39 SER B C 1
ATOM 1545 O O . SER B 1 39 ? 8.547 15.484 13.594 1 83.25 39 SER B O 1
ATOM 1547 N N . ALA B 1 40 ? 10.055 14.547 12.203 1 82.5 40 ALA B N 1
ATOM 1548 C CA . ALA B 1 40 ? 9.57 13.211 12.539 1 82.5 40 ALA B CA 1
ATOM 1549 C C . ALA B 1 40 ? 9.938 12.836 13.977 1 82.5 40 ALA B C 1
ATOM 1551 O O . ALA B 1 40 ? 11.055 13.094 14.422 1 82.5 40 ALA B O 1
ATOM 1552 N N . VAL B 1 41 ? 8.969 12.367 14.766 1 84.62 41 VAL B N 1
ATOM 1553 C CA . VAL B 1 41 ? 9.148 11.977 16.156 1 84.62 41 VAL B CA 1
ATOM 1554 C C . VAL B 1 41 ? 8.992 10.461 16.297 1 84.62 41 VAL B C 1
ATOM 1556 O O . VAL B 1 41 ? 8.492 9.797 15.375 1 84.62 41 VAL B O 1
ATOM 1559 N N . GLU B 1 42 ? 9.477 9.914 17.453 1 84.94 42 GLU B N 1
ATOM 1560 C CA . GLU B 1 42 ? 9.227 8.508 17.734 1 84.94 42 GLU B CA 1
ATOM 1561 C C . GLU B 1 42 ? 7.727 8.203 17.734 1 84.94 42 GLU B C 1
ATOM 1563 O O . GLU B 1 42 ? 6.945 8.898 18.391 1 84.94 42 GLU B O 1
ATOM 1568 N N . TRP B 1 43 ? 7.363 7.227 16.922 1 82.62 43 TRP B N 1
ATOM 1569 C CA . TRP B 1 43 ? 5.949 6.898 16.781 1 82.62 43 TRP B CA 1
ATOM 1570 C C . TRP B 1 43 ? 5.492 5.969 17.906 1 82.62 43 TRP B C 1
ATOM 1572 O O . TRP B 1 43 ? 6.062 4.895 18.094 1 82.62 43 TRP B O 1
ATOM 1582 N N . ASN B 1 44 ? 4.637 6.238 18.734 1 74.25 44 ASN B N 1
ATOM 1583 C CA . ASN B 1 44 ? 4.141 5.418 19.828 1 74.25 44 ASN B CA 1
ATOM 1584 C C . ASN B 1 44 ? 2.689 5.004 19.609 1 74.25 44 ASN B C 1
ATOM 1586 O O . ASN B 1 44 ? 2.062 4.426 20.5 1 74.25 44 ASN B O 1
ATOM 1590 N N . GLY B 1 45 ? 2.295 4.953 18.344 1 61.31 45 GLY B N 1
ATOM 1591 C CA . GLY B 1 45 ? 0.945 4.527 18.016 1 61.31 45 GLY B CA 1
ATOM 1592 C C . GLY B 1 45 ? -0.122 5.477 18.516 1 61.31 45 GLY B C 1
ATOM 1593 O O . GLY B 1 45 ? -1.278 5.402 18.094 1 61.31 45 GLY B O 1
ATOM 1594 N N . LYS B 1 46 ? 0.126 5.996 19.844 1 49.59 46 LYS B N 1
ATOM 1595 C CA . LYS B 1 46 ? -0.861 6.797 20.578 1 49.59 46 LYS B CA 1
ATOM 1596 C C . LYS B 1 46 ? -1.058 8.156 19.906 1 49.59 46 LYS B C 1
ATOM 1598 O O . LYS B 1 46 ? -0.208 9.039 20.031 1 49.59 46 LYS B O 1
ATOM 1603 N N . LYS B 1 47 ? -1.244 8.188 18.75 1 49.97 47 LYS B N 1
ATOM 1604 C CA . LYS B 1 47 ? -1.578 9.602 18.609 1 49.97 47 LYS B CA 1
ATOM 1605 C C . LYS B 1 47 ? -2.465 10.078 19.75 1 49.97 47 LYS B C 1
ATOM 1607 O O . LYS B 1 47 ? -3.227 9.297 20.328 1 49.97 47 LYS B O 1
ATOM 1612 N N . GLN B 1 48 ? -2.213 11.25 20.141 1 43.91 48 GLN B N 1
ATOM 1613 C CA . GLN B 1 48 ? -3.189 12.156 20.734 1 43.91 48 GLN B CA 1
ATOM 1614 C C . GLN B 1 48 ? -4.562 11.984 20.094 1 43.91 48 GLN B C 1
ATOM 1616 O O . GLN B 1 48 ? -4.699 12.078 18.875 1 43.91 48 GLN B O 1
ATOM 1621 N N . LYS B 1 49 ? -5.344 11.242 20.562 1 41.28 49 LYS B N 1
ATOM 1622 C CA . LYS B 1 49 ? -6.789 11.07 20.484 1 41.28 49 LYS B CA 1
ATOM 1623 C C . LYS B 1 49 ? -7.457 12.328 19.922 1 41.28 49 LYS B C 1
ATOM 1625 O O . LYS B 1 49 ? -8.68 12.367 19.766 1 41.28 49 LYS B O 1
ATOM 1630 N N . ASP B 1 50 ? -6.902 13.414 20.172 1 38.38 50 ASP B N 1
ATOM 1631 C CA . ASP B 1 50 ? -8.039 14.312 20 1 38.38 50 ASP B CA 1
ATOM 1632 C C . ASP B 1 50 ? -8.68 14.141 18.625 1 38.38 50 ASP B C 1
ATOM 1634 O O . ASP B 1 50 ? -9.641 14.836 18.297 1 38.38 50 ASP B O 1
ATOM 1638 N N . THR B 1 51 ? -7.828 14.234 17.578 1 40.59 51 THR B N 1
ATOM 1639 C CA . THR B 1 51 ? -8.758 14.336 16.453 1 40.59 51 THR B CA 1
ATOM 1640 C C . THR B 1 51 ? -9.523 13.031 16.266 1 40.59 51 THR B C 1
ATOM 1642 O O . THR B 1 51 ? -8.945 11.945 16.344 1 40.59 51 THR B O 1
ATOM 1645 N N . SER B 1 52 ? -10.875 13.086 16.406 1 41.97 52 SER B N 1
ATOM 1646 C CA . SER B 1 52 ? -12.086 12.281 16.328 1 41.97 52 SER B CA 1
ATOM 1647 C C . SER B 1 52 ? -11.875 11.031 15.484 1 41.97 52 SER B C 1
ATOM 1649 O O . SER B 1 52 ? -12.531 10.008 15.695 1 41.97 52 SER B O 1
ATOM 1651 N N . GLY B 1 53 ? -11.32 11.07 14.266 1 43.03 53 GLY B N 1
ATOM 1652 C CA . GLY B 1 53 ? -11.594 9.945 13.391 1 43.03 53 GLY B CA 1
ATOM 1653 C C . GLY B 1 53 ? -10.461 8.93 13.359 1 43.03 53 GLY B C 1
ATOM 1654 O O . GLY B 1 53 ? -9.422 9.172 12.75 1 43.03 53 GLY B O 1
ATOM 1655 N N . GLU B 1 54 ? -10.203 8.375 14.531 1 48 54 GLU B N 1
ATOM 1656 C CA . GLU B 1 54 ? -9.336 7.199 14.5 1 48 54 GLU B CA 1
ATOM 1657 C C . GLU B 1 54 ? -9.398 6.5 13.148 1 48 54 GLU B C 1
ATOM 1659 O O . GLU B 1 54 ? -10.453 6 12.75 1 48 54 GLU B O 1
ATOM 1664 N N . GLU B 1 55 ? -8.719 7.035 12.203 1 59.47 55 GLU B N 1
ATOM 1665 C CA . GLU B 1 55 ? -8.797 6.398 10.891 1 59.47 55 GLU B CA 1
ATOM 1666 C C . GLU B 1 55 ? -8.195 5 10.922 1 59.47 55 GLU B C 1
ATOM 1668 O O . GLU B 1 55 ? -7.078 4.809 11.422 1 59.47 55 GLU B O 1
ATOM 1673 N N . ASN B 1 56 ? -9.109 3.953 11.008 1 66 56 ASN B N 1
ATOM 1674 C CA . ASN B 1 56 ? -8.68 2.566 10.867 1 66 56 ASN B CA 1
ATOM 1675 C C . ASN B 1 56 ? -7.59 2.426 9.805 1 66 56 ASN B C 1
ATOM 1677 O O . ASN B 1 56 ? -7.738 2.926 8.688 1 66 56 ASN B O 1
ATOM 1681 N N . THR B 1 57 ? -6.379 2.156 10.289 1 80 57 THR B N 1
ATOM 1682 C CA . THR B 1 57 ? -5.266 1.913 9.383 1 80 57 THR B CA 1
ATOM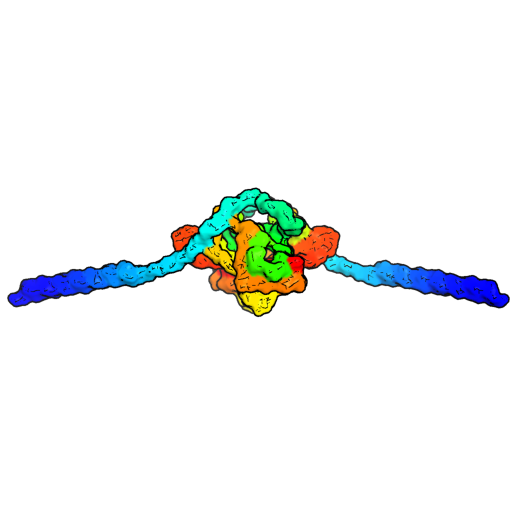 1683 C C . THR B 1 57 ? -5.219 0.446 8.961 1 80 57 THR B C 1
ATOM 1685 O O . THR B 1 57 ? -5.625 -0.435 9.727 1 80 57 THR B O 1
ATOM 1688 N N . ILE B 1 58 ? -5.035 0.195 7.793 1 89.31 58 ILE B N 1
ATOM 1689 C CA . ILE B 1 58 ? -4.832 -1.145 7.254 1 89.31 58 ILE B CA 1
ATOM 1690 C C . ILE B 1 58 ? -3.348 -1.374 6.984 1 89.31 58 ILE B C 1
ATOM 1692 O O . ILE B 1 58 ? -2.65 -0.474 6.512 1 89.31 58 ILE B O 1
ATOM 1696 N N . ALA B 1 59 ? -2.889 -2.531 7.383 1 89.56 59 ALA B N 1
ATOM 1697 C CA . ALA B 1 59 ? -1.518 -2.926 7.074 1 89.56 59 ALA B CA 1
ATOM 1698 C C . ALA B 1 59 ? -1.44 -3.615 5.711 1 89.56 59 ALA B C 1
ATOM 1700 O O . ALA B 1 59 ? -2.094 -4.637 5.488 1 89.56 59 ALA B O 1
A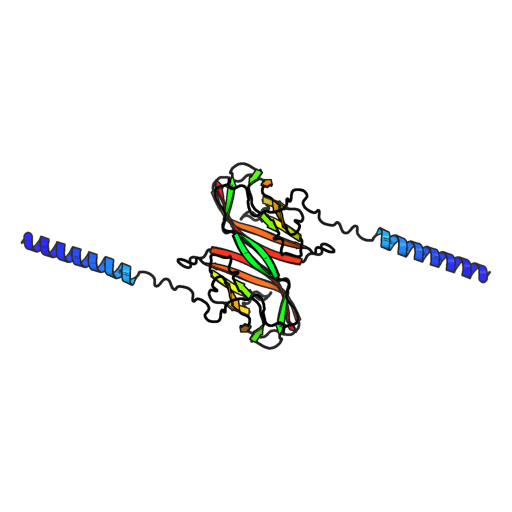TOM 1701 N N . ILE B 1 60 ? -0.712 -3.09 4.871 1 93 60 ILE B N 1
ATOM 1702 C CA . ILE B 1 60 ? -0.514 -3.648 3.535 1 93 60 ILE B CA 1
ATOM 1703 C C . ILE B 1 60 ? 0.931 -4.117 3.383 1 93 60 ILE B C 1
ATOM 1705 O O . ILE B 1 60 ? 1.865 -3.322 3.502 1 93 60 ILE B O 1
ATOM 1709 N N . PRO B 1 61 ? 1.106 -5.395 3.084 1 91.62 61 PRO B N 1
ATOM 1710 C CA . PRO B 1 61 ? 2.465 -5.859 2.793 1 91.62 61 PRO B CA 1
ATOM 1711 C C . PRO B 1 61 ? 2.965 -5.402 1.426 1 91.62 61 PRO B C 1
ATOM 1713 O O . PRO B 1 61 ? 2.273 -5.578 0.419 1 91.62 61 PRO B O 1
ATOM 1716 N N . GLY B 1 62 ? 4.035 -4.805 1.403 1 90.94 62 GLY B N 1
ATOM 1717 C CA . GLY B 1 62 ? 4.715 -4.441 0.17 1 90.94 62 GLY B CA 1
ATOM 1718 C C . GLY B 1 62 ? 5.945 -5.285 -0.103 1 90.94 62 GLY B C 1
ATOM 1719 O O . GLY B 1 62 ? 6.488 -5.914 0.809 1 90.94 62 GLY B O 1
ATOM 1720 N N . PHE B 1 63 ? 6.336 -5.359 -1.378 1 87.44 63 PHE B N 1
ATOM 1721 C CA . PHE B 1 63 ? 7.492 -6.113 -1.846 1 87.44 63 PHE B CA 1
ATOM 1722 C C . PHE B 1 63 ? 8.336 -5.273 -2.795 1 87.44 63 PHE B C 1
ATOM 1724 O O . PHE B 1 63 ? 7.805 -4.59 -3.674 1 87.44 63 PHE B O 1
ATOM 1731 N N . GLU B 1 64 ? 9.602 -5.414 -2.584 1 85.06 64 GLU B N 1
ATOM 1732 C CA . GLU B 1 64 ? 10.484 -4.82 -3.588 1 85.06 64 GLU B CA 1
ATOM 1733 C C . GLU B 1 64 ? 10.484 -5.645 -4.871 1 85.06 64 GLU B C 1
ATOM 1735 O O . GLU B 1 64 ? 10.445 -5.09 -5.973 1 85.06 64 GLU B O 1
ATOM 1740 N N . LYS B 1 65 ? 10.562 -6.859 -4.633 1 90.31 65 LYS B N 1
ATOM 1741 C CA . LYS B 1 65 ? 10.555 -7.77 -5.773 1 90.31 65 LYS B CA 1
ATOM 1742 C C . LYS B 1 65 ? 9.852 -9.078 -5.426 1 90.31 65 LYS B C 1
ATOM 1744 O O . LYS B 1 65 ? 9.75 -9.438 -4.254 1 90.31 65 LYS B O 1
ATOM 1749 N N . VAL B 1 66 ? 9.352 -9.75 -6.41 1 92.5 66 VAL B N 1
ATOM 1750 C CA . VAL B 1 66 ? 8.82 -11.102 -6.355 1 92.5 66 VAL B CA 1
ATOM 1751 C C . VAL B 1 66 ? 9.547 -11.984 -7.367 1 92.5 66 VAL B C 1
ATOM 1753 O O . VAL B 1 66 ? 9.672 -11.625 -8.539 1 92.5 66 VAL B O 1
ATOM 1756 N N . THR B 1 67 ? 10.086 -13.07 -6.906 1 94.06 67 THR B N 1
ATOM 1757 C CA . THR B 1 67 ? 10.773 -14 -7.789 1 94.06 67 THR B CA 1
ATOM 1758 C C . THR B 1 67 ? 9.852 -15.156 -8.188 1 94.06 67 THR B C 1
ATOM 1760 O O . THR B 1 67 ? 9.219 -15.773 -7.324 1 94.06 67 THR B O 1
ATOM 1763 N N . LEU B 1 68 ? 9.797 -15.398 -9.453 1 96.06 68 LEU B N 1
ATOM 1764 C CA . LEU B 1 68 ? 8.969 -16.453 -10.008 1 96.06 68 LEU B CA 1
ATOM 1765 C C . LEU B 1 68 ? 9.797 -17.406 -10.859 1 96.06 68 LEU B C 1
ATOM 1767 O O . LEU B 1 68 ? 10.906 -17.062 -11.273 1 96.06 68 LEU B O 1
ATOM 1771 N N . TYR B 1 69 ? 9.219 -18.547 -11.133 1 96.12 69 TYR B N 1
ATOM 1772 C CA . TYR B 1 69 ? 9.875 -19.516 -12 1 96.12 69 TYR B CA 1
ATOM 1773 C C . TYR B 1 69 ? 9.422 -19.344 -13.445 1 96.12 69 TYR B C 1
ATOM 1775 O O . TYR B 1 69 ? 8.234 -19.141 -13.711 1 96.12 69 TYR B O 1
ATOM 1783 N N . ALA B 1 70 ? 10.328 -19.562 -14.352 1 97.44 70 ALA B N 1
ATOM 1784 C CA . ALA B 1 70 ? 10.039 -19.422 -15.773 1 97.44 70 ALA B CA 1
ATOM 1785 C C . ALA B 1 70 ? 9.289 -20.641 -16.312 1 97.44 70 ALA B C 1
ATOM 1787 O O . ALA B 1 70 ? 9.492 -21.766 -15.828 1 97.44 70 ALA B O 1
ATOM 1788 N N . ASN B 1 71 ? 8.383 -20.375 -17.266 1 97.06 71 ASN B N 1
ATOM 1789 C CA . ASN B 1 71 ? 7.727 -21.391 -18.078 1 97.06 71 ASN B CA 1
ATOM 1790 C C . ASN B 1 71 ? 6.887 -22.328 -17.234 1 97.06 71 ASN B C 1
ATOM 1792 O O . ASN B 1 71 ? 6.773 -23.516 -17.531 1 97.06 71 ASN B O 1
ATOM 1796 N N . GLU B 1 72 ? 6.535 -21.891 -16.156 1 96.5 72 GLU B N 1
ATOM 1797 C CA . GLU B 1 72 ? 5.586 -22.562 -15.281 1 96.5 72 GLU B CA 1
ATOM 1798 C C . GLU B 1 72 ? 4.469 -21.625 -14.836 1 96.5 72 GLU B C 1
ATOM 1800 O O . GLU B 1 72 ? 4.699 -20.438 -14.633 1 96.5 72 GLU B O 1
ATOM 1805 N N . THR B 1 73 ? 3.305 -22.203 -14.617 1 97.56 73 THR B N 1
ATOM 1806 C CA . THR B 1 73 ? 2.229 -21.359 -14.117 1 97.56 73 THR B CA 1
ATOM 1807 C C . THR B 1 73 ? 2.146 -21.438 -12.594 1 97.56 73 THR B C 1
ATOM 1809 O O . THR B 1 73 ? 1.744 -20.469 -11.938 1 97.56 73 THR B O 1
ATOM 1812 N N . LYS B 1 74 ? 2.48 -22.578 -12.039 1 96.69 74 LYS B N 1
ATOM 1813 C CA . LYS B 1 74 ? 2.482 -22.688 -10.586 1 96.69 74 LYS B CA 1
ATOM 1814 C C . LYS B 1 74 ? 3.684 -21.969 -9.977 1 96.69 74 LYS B C 1
ATOM 1816 O O . LYS B 1 74 ? 4.82 -22.188 -10.406 1 96.69 74 LYS B O 1
ATOM 1821 N N . GLN B 1 75 ? 3.424 -21.109 -9.094 1 94.88 75 GLN B N 1
ATOM 1822 C CA . GLN B 1 75 ? 4.477 -20.281 -8.516 1 94.88 75 GLN B CA 1
ATOM 1823 C C . GLN B 1 75 ? 4.414 -20.312 -6.988 1 94.88 75 GLN B C 1
ATOM 1825 O O . GLN B 1 75 ? 3.33 -20.344 -6.406 1 94.88 75 GLN B O 1
ATOM 1830 N N . ALA B 1 76 ? 5.516 -20.172 -6.383 1 90.88 76 ALA B N 1
ATOM 1831 C CA . ALA B 1 76 ? 5.598 -19.969 -4.938 1 90.88 76 ALA B CA 1
ATOM 1832 C C . ALA B 1 76 ? 5.562 -18.484 -4.59 1 90.88 76 ALA B C 1
ATOM 1834 O O . ALA B 1 76 ? 6.32 -17.703 -5.152 1 90.88 76 ALA B O 1
ATOM 1835 N N . VAL B 1 77 ? 4.664 -18.141 -3.725 1 90.5 77 VAL B N 1
ATOM 1836 C CA . VAL B 1 77 ? 4.547 -16.75 -3.268 1 90.5 77 VAL B CA 1
ATOM 1837 C C . VAL B 1 77 ? 4.367 -16.734 -1.752 1 90.5 77 VAL B C 1
ATOM 1839 O O . VAL B 1 77 ? 4.344 -17.781 -1.103 1 90.5 77 VAL B O 1
ATOM 1842 N N . ASN B 1 78 ? 4.32 -15.531 -1.172 1 88.81 78 ASN B N 1
ATOM 1843 C CA . ASN B 1 78 ? 4.023 -15.297 0.237 1 88.81 78 ASN B CA 1
ATOM 1844 C C . ASN B 1 78 ? 3.057 -14.125 0.421 1 88.81 78 ASN B C 1
ATOM 1846 O O . ASN B 1 78 ? 3.33 -13.203 1.188 1 88.81 78 ASN B O 1
ATOM 1850 N N . PHE B 1 79 ? 1.953 -14.18 -0.245 1 92.38 79 PHE B N 1
ATOM 1851 C CA . PHE B 1 79 ? 0.951 -13.125 -0.151 1 92.38 79 PHE B CA 1
ATOM 1852 C C . PHE B 1 79 ? -0.012 -13.391 0.999 1 92.38 79 PHE B C 1
ATOM 1854 O O . PHE B 1 79 ? -0.402 -14.539 1.234 1 92.38 79 PHE B O 1
ATOM 1861 N N . HIS B 1 80 ? -0.392 -12.359 1.724 1 92.75 80 HIS B N 1
ATOM 1862 C CA . HIS B 1 80 ? -1.296 -12.586 2.846 1 92.75 80 HIS B CA 1
ATOM 1863 C C . HIS B 1 80 ? -2.006 -11.297 3.25 1 92.75 80 HIS B C 1
ATOM 1865 O O . HIS B 1 80 ? -1.619 -10.211 2.818 1 92.75 80 HIS B O 1
ATOM 1871 N N . ASN B 1 81 ? -3.072 -11.461 3.986 1 93.69 81 ASN B N 1
ATOM 1872 C CA . ASN B 1 81 ? -3.756 -10.398 4.719 1 93.69 81 ASN B CA 1
ATOM 1873 C C . ASN B 1 81 ? -3.381 -10.406 6.199 1 93.69 81 ASN B C 1
ATOM 1875 O O . ASN B 1 81 ? -3.74 -11.336 6.93 1 93.69 81 ASN B O 1
ATOM 1879 N N . PRO B 1 82 ? -2.654 -9.422 6.586 1 91.81 82 PRO B N 1
ATOM 1880 C CA . PRO B 1 82 ? -2.244 -9.43 7.992 1 91.81 82 PRO B CA 1
ATOM 1881 C C . PRO B 1 82 ? -3.424 -9.586 8.953 1 91.81 82 PRO B C 1
ATOM 1883 O O . PRO B 1 82 ? -4.496 -9.023 8.711 1 91.81 82 PRO B O 1
ATOM 1886 N N . GLU B 1 83 ? -3.139 -10.258 10.133 1 91.25 83 GLU B N 1
ATOM 1887 C CA . GLU B 1 83 ? -4.168 -10.57 11.117 1 91.25 83 GLU B CA 1
ATOM 1888 C C . GLU B 1 83 ? -4.762 -9.289 11.711 1 91.25 83 GLU B C 1
ATOM 1890 O O . GLU B 1 83 ? -5.945 -9.258 12.062 1 91.25 83 GLU B O 1
ATOM 1895 N N . ILE B 1 84 ? -3.971 -8.242 11.766 1 87.81 84 ILE B N 1
ATOM 1896 C CA . ILE B 1 84 ? -4.375 -7.004 12.414 1 87.81 84 ILE B CA 1
ATOM 1897 C C . ILE B 1 84 ? -5.449 -6.309 11.586 1 87.81 84 ILE B C 1
ATOM 1899 O O . ILE B 1 84 ? -6.098 -5.375 12.055 1 87.81 84 ILE B O 1
ATOM 1903 N N . ASN B 1 85 ? -5.629 -6.645 10.32 1 89.62 85 ASN B N 1
ATOM 1904 C CA . ASN B 1 85 ? -6.574 -5.969 9.438 1 89.62 85 ASN B CA 1
ATOM 1905 C C . ASN B 1 85 ? -8.016 -6.355 9.758 1 89.62 85 ASN B C 1
ATOM 1907 O O . ASN B 1 85 ? -8.281 -7.48 10.18 1 89.62 85 ASN B O 1
ATOM 1911 N N . ASP B 1 86 ? -9 -5.457 9.586 1 92.19 86 ASP B N 1
ATOM 1912 C CA . ASP B 1 86 ? -10.422 -5.711 9.812 1 92.19 86 ASP B CA 1
ATOM 1913 C C . ASP B 1 86 ? -11.203 -5.652 8.5 1 92.19 86 ASP B C 1
ATOM 1915 O O . ASP B 1 86 ? -12.281 -5.062 8.445 1 92.19 86 ASP B O 1
ATOM 1919 N N . CYS B 1 87 ? -10.609 -6.109 7.441 1 93.94 87 CYS B N 1
ATOM 1920 C CA . CYS B 1 87 ? -11.219 -6.191 6.117 1 93.94 87 CYS B CA 1
ATOM 1921 C C . CYS B 1 87 ? -10.688 -7.402 5.352 1 93.94 87 CYS B C 1
ATOM 1923 O O . CYS B 1 87 ? -9.648 -7.957 5.703 1 93.94 87 CYS B O 1
ATOM 1925 N N . TYR B 1 88 ? -11.391 -7.801 4.32 1 95.19 88 TYR B N 1
ATOM 1926 C CA . TYR B 1 88 ? -10.898 -8.781 3.354 1 95.19 88 TYR B CA 1
ATOM 1927 C C . TYR B 1 88 ? -9.922 -8.133 2.377 1 95.19 88 TYR B C 1
ATOM 1929 O O . TYR B 1 88 ? -10.086 -6.973 1.997 1 95.19 88 TYR B O 1
ATOM 1937 N N . PHE B 1 89 ? -8.969 -8.93 2.027 1 96.31 89 PHE B N 1
ATOM 1938 C CA . PHE B 1 89 ? -8.125 -8.547 0.9 1 96.31 89 PHE B CA 1
ATOM 1939 C C . PHE B 1 89 ? -8.516 -9.32 -0.352 1 96.31 89 PHE B C 1
ATOM 1941 O O . PHE B 1 89 ? -8.852 -10.508 -0.274 1 96.31 89 PHE B O 1
ATOM 1948 N N . LYS B 1 90 ? -8.547 -8.68 -1.407 1 96.88 90 LYS B N 1
ATOM 1949 C CA . LYS B 1 90 ? -8.391 -9.273 -2.732 1 96.88 90 LYS B CA 1
ATOM 1950 C C . LYS B 1 90 ? -7.105 -8.805 -3.402 1 96.88 90 LYS B C 1
ATOM 1952 O O . LYS B 1 90 ? -6.859 -7.602 -3.514 1 96.88 90 LYS B O 1
ATOM 1957 N N . ILE B 1 91 ? -6.262 -9.727 -3.85 1 96.94 91 ILE B N 1
ATOM 1958 C CA . ILE B 1 91 ? -4.945 -9.375 -4.367 1 96.94 91 ILE B CA 1
ATOM 1959 C C . ILE B 1 91 ? -4.855 -9.75 -5.844 1 96.94 91 ILE B C 1
ATOM 1961 O O . ILE B 1 91 ? -5.309 -10.828 -6.25 1 96.94 91 ILE B O 1
ATOM 1965 N N . SER B 1 92 ? -4.297 -8.867 -6.633 1 97.81 92 SER B N 1
ATOM 1966 C CA . SER B 1 92 ? -4.012 -9.133 -8.039 1 97.81 92 SER B CA 1
ATOM 1967 C C . SER B 1 92 ? -2.547 -8.859 -8.367 1 97.81 92 SER B C 1
ATOM 1969 O O . SER B 1 92 ? -1.98 -7.863 -7.914 1 97.81 92 SER B O 1
ATOM 1971 N N . LEU B 1 93 ? -1.967 -9.75 -9.07 1 97.81 93 LEU B N 1
ATOM 1972 C CA . LEU B 1 93 ? -0.645 -9.539 -9.648 1 97.81 93 LEU B CA 1
ATOM 1973 C C . LEU B 1 93 ? -0.754 -9.156 -11.125 1 97.81 93 LEU B C 1
ATOM 1975 O O . LEU B 1 93 ? -1.321 -9.906 -11.922 1 97.81 93 LEU B O 1
ATOM 1979 N N . ILE B 1 94 ? -0.221 -8.047 -11.477 1 98.44 94 ILE B N 1
ATOM 1980 C CA . ILE B 1 94 ? -0.434 -7.465 -12.797 1 98.44 94 ILE B CA 1
ATOM 1981 C C . ILE B 1 94 ? 0.906 -7.289 -13.508 1 98.44 94 ILE B C 1
ATOM 1983 O O . ILE B 1 94 ? 1.857 -6.762 -12.93 1 98.44 94 ILE B O 1
ATOM 1987 N N . HIS B 1 95 ? 0.956 -7.699 -14.672 1 98.38 95 HIS B N 1
ATOM 1988 C CA . HIS B 1 95 ? 2.119 -7.539 -15.531 1 98.38 95 HIS B CA 1
ATOM 1989 C C . HIS B 1 95 ? 2.338 -6.07 -15.898 1 98.38 95 HIS B C 1
ATOM 1991 O O . HIS B 1 95 ? 1.382 -5.297 -15.969 1 98.38 95 HIS B O 1
ATOM 1997 N N . PRO B 1 96 ? 3.604 -5.762 -16.266 1 97.38 96 PRO B N 1
ATOM 1998 C CA . PRO B 1 96 ? 3.863 -4.379 -16.672 1 97.38 96 PRO B CA 1
ATOM 1999 C C . PRO B 1 96 ? 3.039 -3.951 -17.875 1 97.38 96 PRO B C 1
ATOM 2001 O O . PRO B 1 96 ? 2.756 -2.762 -18.047 1 97.38 96 PRO B O 1
ATOM 2004 N N . ASP B 1 97 ? 2.607 -4.898 -18.609 1 97.12 97 ASP B N 1
ATOM 2005 C CA . ASP B 1 97 ? 1.854 -4.547 -19.812 1 97.12 97 ASP B CA 1
ATOM 2006 C C . ASP B 1 97 ? 0.367 -4.387 -19.5 1 97.12 97 ASP B C 1
ATOM 2008 O O . ASP B 1 97 ? -0.44 -4.152 -20.406 1 97.12 97 ASP B O 1
ATOM 2012 N N . GLY B 1 98 ? -0.004 -4.578 -18.328 1 97 98 GLY B N 1
ATOM 2013 C CA . GLY B 1 98 ? -1.372 -4.344 -17.891 1 97 98 GLY B CA 1
ATOM 2014 C C . GLY B 1 98 ? -2.188 -5.617 -17.766 1 97 98 GLY B C 1
ATOM 2015 O O . GLY B 1 98 ? -3.271 -5.613 -17.188 1 97 98 GLY B O 1
ATOM 2016 N N . SER B 1 99 ? -1.644 -6.652 -18.266 1 97.94 99 SER B N 1
ATOM 2017 C CA . SER B 1 99 ? -2.395 -7.902 -18.156 1 97.94 99 SER B CA 1
ATOM 2018 C C . SER B 1 99 ? -2.359 -8.461 -16.734 1 97.94 99 SER B C 1
ATOM 2020 O O . SER B 1 99 ? -1.333 -8.383 -16.062 1 97.94 99 SER B O 1
ATOM 2022 N N . VAL B 1 100 ? -3.49 -9.055 -16.406 1 98.38 100 VAL B N 1
ATOM 2023 C CA . VAL B 1 100 ? -3.578 -9.672 -15.078 1 98.38 100 VAL B CA 1
ATOM 2024 C C . VAL B 1 100 ? -2.945 -11.062 -15.109 1 98.38 100 VAL B C 1
ATOM 2026 O O . VAL B 1 100 ? -3.383 -11.93 -15.859 1 98.38 100 VAL B O 1
ATOM 2029 N N . LEU B 1 101 ? -1.971 -11.258 -14.281 1 98.5 101 LEU B N 1
ATOM 2030 C CA . LEU B 1 101 ? -1.283 -12.547 -14.195 1 98.5 101 LEU B CA 1
ATOM 2031 C C . LEU B 1 101 ? -2.008 -13.484 -13.242 1 98.5 101 LEU B C 1
ATOM 2033 O O . LEU B 1 101 ? -1.951 -14.711 -13.406 1 98.5 101 LEU B O 1
ATOM 2037 N N . TRP B 1 102 ? -2.576 -13 -12.25 1 98 102 TRP B N 1
ATOM 2038 C CA . TRP B 1 102 ? -3.236 -13.773 -11.203 1 98 102 TRP B CA 1
ATOM 2039 C C . TRP B 1 102 ? -4.133 -12.875 -10.352 1 98 102 TRP B C 1
ATOM 2041 O O . TRP B 1 102 ? -3.816 -11.711 -10.125 1 98 102 TRP B O 1
ATOM 2051 N N . ARG B 1 103 ? -5.207 -13.367 -9.867 1 97.19 103 ARG B N 1
ATOM 2052 C CA . ARG B 1 103 ? -6.117 -12.711 -8.93 1 97.19 103 ARG B CA 1
ATOM 2053 C C . ARG B 1 103 ? -6.609 -13.68 -7.867 1 97.19 103 ARG B C 1
ATOM 2055 O O . ARG B 1 103 ? -6.945 -14.828 -8.172 1 97.19 103 ARG B O 1
ATOM 2062 N N . SER B 1 104 ? -6.707 -13.242 -6.672 1 96.19 104 SER B N 1
ATOM 2063 C CA . SER B 1 104 ? -7.254 -14.078 -5.609 1 96.19 104 SER B CA 1
ATOM 2064 C C . SER B 1 104 ? -8.758 -13.867 -5.457 1 96.19 104 SER B C 1
ATOM 2066 O O . SER B 1 104 ? -9.305 -12.875 -5.949 1 96.19 104 SER B O 1
ATOM 2068 N N . ASP B 1 105 ? -9.398 -14.75 -4.797 1 95.88 105 ASP B N 1
ATOM 2069 C CA . ASP B 1 105 ? -10.648 -14.43 -4.117 1 95.88 105 ASP B CA 1
ATOM 2070 C C . ASP B 1 105 ? -10.391 -13.656 -2.826 1 95.88 105 ASP B C 1
ATOM 2072 O O . ASP B 1 105 ? -9.297 -13.125 -2.623 1 95.88 105 ASP B O 1
ATOM 2076 N N . LEU B 1 106 ? -11.422 -13.484 -1.993 1 97.06 106 LEU B N 1
ATOM 2077 C CA . LEU B 1 106 ? -11.273 -12.734 -0.752 1 97.06 106 LEU B CA 1
ATOM 2078 C C . LEU B 1 106 ? -10.398 -13.492 0.241 1 97.06 106 LEU B C 1
ATOM 2080 O O . LEU B 1 106 ? -10.602 -14.688 0.47 1 97.06 106 LEU B O 1
ATOM 2084 N N . ILE B 1 107 ? -9.492 -12.898 0.804 1 95.69 107 ILE B N 1
ATOM 2085 C CA . ILE B 1 107 ? -8.586 -13.453 1.809 1 95.69 107 ILE B CA 1
ATOM 2086 C C . ILE B 1 107 ? -8.914 -12.852 3.176 1 95.69 107 ILE B C 1
ATOM 2088 O O . ILE B 1 107 ? -8.836 -11.641 3.361 1 95.69 107 ILE B O 1
ATOM 2092 N N . GLU B 1 108 ? -9.195 -13.664 4.137 1 95.12 108 GLU B N 1
ATOM 2093 C CA . GLU B 1 108 ? -9.508 -13.227 5.496 1 95.12 108 GLU B CA 1
ATOM 2094 C C . GLU B 1 108 ? -8.258 -12.727 6.215 1 95.12 108 GLU B C 1
ATOM 2096 O O . GLU B 1 108 ? -7.141 -13.156 5.91 1 95.12 108 GLU B O 1
ATOM 2101 N N . PRO B 1 109 ? -8.516 -11.852 7.152 1 93.94 109 PRO B N 1
ATOM 2102 C CA . PRO B 1 109 ? -7.383 -11.484 8.008 1 93.94 109 PRO B CA 1
ATOM 2103 C C . PRO B 1 109 ? -6.707 -12.695 8.641 1 93.94 109 PRO B C 1
ATOM 2105 O O . PRO B 1 109 ? -7.387 -13.602 9.133 1 93.94 109 PRO B O 1
ATOM 2108 N N . GLY B 1 110 ? -5.32 -12.664 8.57 1 92.62 110 GLY B N 1
ATOM 2109 C CA . GLY B 1 110 ? -4.574 -13.758 9.172 1 92.62 110 GLY B CA 1
ATOM 2110 C C . GLY B 1 110 ? -4.371 -14.93 8.227 1 92.62 110 GLY B C 1
ATOM 2111 O O . GLY B 1 110 ? -3.684 -15.891 8.57 1 92.62 110 GLY B O 1
ATOM 2112 N N . LYS B 1 111 ? -4.941 -14.852 7.059 1 93.88 111 LYS B N 1
ATOM 2113 C CA . LYS B 1 111 ? -4.797 -15.914 6.07 1 93.88 111 LYS B CA 1
ATOM 2114 C C . LYS B 1 111 ? -3.963 -15.453 4.883 1 93.88 111 LYS B C 1
ATOM 2116 O O . LYS B 1 111 ? -3.711 -14.258 4.719 1 93.88 111 LYS B O 1
ATOM 2121 N N . GLY B 1 112 ? -3.436 -16.375 4.117 1 93.56 112 GLY B N 1
ATOM 2122 C CA . GLY B 1 112 ? -2.613 -16.078 2.955 1 93.56 112 GLY B CA 1
ATOM 2123 C C . GLY B 1 112 ? -2.402 -17.281 2.055 1 93.56 112 GLY B C 1
ATOM 2124 O O . GLY B 1 112 ? -3.162 -18.25 2.115 1 93.56 112 GLY B O 1
ATOM 2125 N N . MET B 1 113 ? -1.539 -17.156 1.122 1 91 113 MET B N 1
ATOM 2126 C CA . MET B 1 113 ? -1.236 -18.203 0.144 1 91 113 MET B CA 1
ATOM 2127 C C . MET B 1 113 ? 0.269 -18.344 -0.057 1 91 113 MET B C 1
ATOM 2129 O O . MET B 1 113 ? 0.982 -17.344 -0.139 1 91 113 MET B O 1
ATOM 2133 N N . TYR B 1 114 ? 0.699 -19.531 -0.228 1 89.5 114 TYR B N 1
ATOM 2134 C CA . TYR B 1 114 ? 2.109 -19.828 -0.452 1 89.5 114 TYR B CA 1
ATOM 2135 C C . TYR B 1 114 ? 2.35 -20.281 -1.886 1 89.5 114 TYR B C 1
ATOM 2137 O O . TYR B 1 114 ? 3.496 -20.438 -2.311 1 89.5 114 TYR B O 1
ATOM 2145 N N . SER B 1 115 ? 1.276 -20.469 -2.564 1 90.38 115 SER B N 1
ATOM 2146 C CA . SER B 1 115 ? 1.334 -20.859 -3.971 1 90.38 115 SER B CA 1
ATOM 2147 C C . SER B 1 115 ? 0.177 -20.25 -4.758 1 90.38 115 SER B C 1
ATOM 2149 O O . SER B 1 115 ? -0.937 -20.141 -4.242 1 90.38 115 SER B O 1
ATOM 2151 N N . ILE B 1 116 ? 0.483 -19.953 -5.961 1 94.56 116 ILE B N 1
ATOM 2152 C CA . ILE B 1 116 ? -0.555 -19.438 -6.848 1 94.56 116 ILE B CA 1
ATOM 2153 C C . ILE B 1 116 ? -0.396 -20.062 -8.234 1 94.56 116 ILE B C 1
ATOM 2155 O O . ILE B 1 116 ? 0.647 -20.641 -8.547 1 94.56 116 ILE B O 1
ATOM 2159 N N . GLU B 1 117 ? -1.437 -19.953 -9.039 1 96.69 117 GLU B N 1
ATOM 2160 C CA . GLU B 1 117 ? -1.41 -20.391 -10.438 1 96.69 117 GLU B CA 1
ATOM 2161 C C . GLU B 1 117 ? -1.603 -19.203 -11.383 1 96.69 117 GLU B C 1
ATOM 2163 O O . GLU B 1 117 ? -2.689 -18.625 -11.445 1 96.69 117 GLU B O 1
ATOM 2168 N N . LEU B 1 118 ? -0.607 -18.922 -12.094 1 98.12 118 LEU B N 1
ATOM 2169 C CA . LEU B 1 118 ? -0.677 -17.812 -13.031 1 98.12 118 LEU B CA 1
ATOM 2170 C C . LEU B 1 118 ? -1.548 -18.172 -14.234 1 98.12 118 LEU B C 1
ATOM 2172 O O . LEU B 1 118 ? -1.665 -19.344 -14.602 1 98.12 118 LEU B O 1
ATOM 2176 N N . GLU B 1 119 ? -2.084 -17.125 -14.852 1 97.88 119 GLU B N 1
ATOM 2177 C CA . GLU B 1 119 ? -2.895 -17.297 -16.062 1 97.88 119 GLU B CA 1
ATOM 2178 C C . GLU B 1 119 ? -2.029 -17.672 -17.25 1 97.88 119 GLU B C 1
ATOM 2180 O O . GLU B 1 119 ? -2.525 -18.234 -18.234 1 97.88 119 GLU B O 1
ATOM 2185 N N . LYS B 1 120 ? -0.796 -17.281 -17.203 1 97.75 120 LYS B N 1
ATOM 2186 C CA . LYS B 1 120 ? 0.162 -17.578 -18.266 1 97.75 120 LYS B CA 1
ATOM 2187 C C . LYS B 1 120 ? 1.574 -17.719 -17.703 1 97.75 120 LYS B C 1
ATOM 2189 O O . LYS B 1 120 ? 1.866 -17.234 -16.609 1 97.75 120 LYS B O 1
ATOM 2194 N N . THR B 1 121 ? 2.381 -18.375 -18.516 1 98.19 121 THR B N 1
ATOM 2195 C CA . THR B 1 121 ? 3.781 -18.484 -18.125 1 98.19 121 THR B CA 1
ATOM 2196 C C . THR B 1 121 ? 4.539 -17.203 -18.484 1 98.19 121 THR B C 1
ATOM 2198 O O . THR B 1 121 ? 4.066 -16.391 -19.281 1 98.19 121 THR B O 1
ATOM 2201 N N . LEU B 1 122 ? 5.672 -17.062 -17.844 1 97.94 122 LEU B N 1
ATOM 2202 C CA . LEU B 1 122 ? 6.551 -15.938 -18.125 1 97.94 122 LEU B CA 1
ATOM 2203 C C . LEU B 1 122 ? 7.93 -16.422 -18.562 1 97.94 122 LEU B C 1
ATOM 2205 O O . LEU B 1 122 ? 8.422 -17.438 -18.078 1 97.94 122 LEU B O 1
ATOM 2209 N N . ALA B 1 123 ? 8.516 -15.719 -19.484 1 97.94 123 ALA B N 1
ATOM 2210 C CA . ALA B 1 123 ? 9.891 -15.984 -19.891 1 97.94 123 ALA B CA 1
ATOM 2211 C C . ALA B 1 123 ? 10.883 -15.43 -18.875 1 97.94 123 ALA B C 1
ATOM 2213 O O . ALA B 1 123 ? 10.57 -14.477 -18.156 1 97.94 123 ALA B O 1
ATOM 2214 N N . VAL B 1 124 ? 12.078 -16.031 -18.859 1 98.12 124 VAL B N 1
ATOM 2215 C CA . VAL B 1 124 ? 13.164 -15.547 -18.016 1 98.12 124 VAL B CA 1
ATOM 2216 C C . VAL B 1 124 ? 13.398 -14.062 -18.266 1 98.12 124 VAL B C 1
ATOM 2218 O O . VAL B 1 124 ? 13.398 -13.609 -19.406 1 98.12 124 VAL B O 1
ATOM 2221 N N . GLY B 1 125 ? 13.492 -13.32 -17.109 1 97.81 125 GLY B N 1
ATOM 2222 C CA . GLY B 1 125 ? 13.766 -11.898 -17.266 1 97.81 125 GLY B CA 1
ATOM 2223 C C . GLY B 1 125 ? 13.367 -11.086 -16.047 1 97.81 125 GLY B C 1
ATOM 2224 O O . GLY B 1 125 ? 12.953 -11.648 -15.023 1 97.81 125 GLY B O 1
ATOM 2225 N N . GLU B 1 126 ? 13.711 -9.836 -16.078 1 97.31 126 GLU B N 1
ATOM 2226 C CA . GLU B 1 126 ? 13.273 -8.867 -15.078 1 97.31 126 GLU B CA 1
ATOM 2227 C C . GLU B 1 126 ? 12.195 -7.945 -15.633 1 97.31 126 GLU B C 1
ATOM 2229 O O . GLU B 1 126 ? 12.383 -7.336 -16.688 1 97.31 126 GLU B O 1
ATOM 2234 N N . TYR B 1 127 ? 11.164 -7.984 -15.008 1 97 127 TYR B N 1
ATOM 2235 C CA . TYR B 1 127 ? 10.023 -7.164 -15.406 1 97 127 TYR B CA 1
ATOM 2236 C C . TYR B 1 127 ? 9.805 -6.027 -14.414 1 97 127 TYR B C 1
ATOM 2238 O O . TYR B 1 127 ? 9.25 -6.234 -13.328 1 97 127 TYR B O 1
ATOM 2246 N N . GLU B 1 128 ? 10.133 -4.812 -14.805 1 94.94 128 GLU B N 1
ATOM 2247 C CA . GLU B 1 128 ? 9.969 -3.639 -13.961 1 94.94 128 GLU B CA 1
ATOM 2248 C C . GLU B 1 128 ? 8.523 -3.143 -13.984 1 94.94 128 GLU B C 1
ATOM 2250 O O . GLU B 1 128 ? 7.801 -3.365 -14.953 1 94.94 128 GLU B O 1
ATOM 2255 N N . ASN B 1 129 ? 8.07 -2.562 -12.93 1 94.5 129 ASN B N 1
ATOM 2256 C CA . ASN B 1 129 ? 6.801 -1.859 -12.805 1 94.5 129 ASN B CA 1
ATOM 2257 C C . ASN B 1 129 ? 5.621 -2.824 -12.859 1 94.5 129 ASN B C 1
ATOM 2259 O O . ASN B 1 129 ? 4.582 -2.51 -13.445 1 94.5 129 ASN B O 1
ATOM 2263 N N . ALA B 1 130 ? 5.879 -4.031 -12.453 1 96.88 130 ALA B N 1
ATOM 2264 C CA . ALA B 1 130 ? 4.727 -4.875 -12.148 1 96.88 130 ALA B CA 1
ATOM 2265 C C . ALA B 1 130 ? 3.943 -4.324 -10.961 1 96.88 130 ALA B C 1
ATOM 2267 O O . ALA B 1 130 ? 4.445 -3.473 -10.219 1 96.88 130 ALA B O 1
ATOM 2268 N N . VAL B 1 131 ? 2.715 -4.742 -10.859 1 96.88 131 VAL B N 1
ATOM 2269 C CA . VAL B 1 131 ? 1.877 -4.176 -9.812 1 96.88 131 VAL B CA 1
ATOM 2270 C C . VAL B 1 131 ? 1.272 -5.297 -8.969 1 96.88 131 VAL B C 1
ATOM 2272 O O . VAL B 1 131 ? 0.769 -6.285 -9.508 1 96.88 131 VAL B O 1
ATOM 2275 N N . LEU B 1 132 ? 1.439 -5.223 -7.742 1 96.56 132 LEU B N 1
ATOM 2276 C CA . LEU B 1 132 ? 0.614 -5.957 -6.793 1 96.56 132 LEU B CA 1
ATOM 2277 C C . LEU B 1 132 ? -0.51 -5.078 -6.254 1 96.56 132 LEU B C 1
ATOM 2279 O O . LEU B 1 132 ? -0.26 -4.145 -5.488 1 96.56 132 LEU B O 1
ATOM 2283 N N . LYS B 1 133 ? -1.695 -5.348 -6.641 1 97 133 LYS B N 1
ATOM 2284 C CA . LYS B 1 133 ? -2.857 -4.531 -6.297 1 97 133 LYS B CA 1
ATOM 2285 C C . LYS B 1 133 ? -3.646 -5.152 -5.148 1 97 133 LYS B C 1
ATOM 2287 O O . LYS B 1 133 ? -3.939 -6.352 -5.168 1 97 133 LYS B O 1
ATOM 2292 N N . TYR B 1 134 ? -3.967 -4.34 -4.176 1 97 134 TYR B N 1
ATOM 2293 C CA . TYR B 1 134 ? -4.816 -4.73 -3.057 1 97 134 TYR B CA 1
ATOM 2294 C C . TYR B 1 134 ? -6.164 -4.027 -3.121 1 97 134 TYR B C 1
ATOM 2296 O O . TYR B 1 134 ? -6.227 -2.805 -3.268 1 97 134 TYR B O 1
ATOM 2304 N N . GLU B 1 135 ? -7.188 -4.75 -3.037 1 95.06 135 GLU B N 1
ATOM 2305 C CA . GLU B 1 135 ? -8.531 -4.234 -2.785 1 95.06 135 GLU B CA 1
ATOM 2306 C C . GLU B 1 135 ? -9.055 -4.703 -1.43 1 95.06 135 GLU B C 1
ATOM 2308 O O . GLU B 1 135 ? -8.812 -5.84 -1.021 1 95.06 135 GLU B O 1
ATOM 2313 N N . CYS B 1 136 ? -9.727 -3.842 -0.793 1 94.75 136 CYS B N 1
ATOM 2314 C CA . CYS B 1 136 ? -10.273 -4.164 0.521 1 94.75 136 CYS B CA 1
ATOM 2315 C C . CYS B 1 136 ? -11.797 -4.215 0.482 1 94.75 136 CYS B C 1
ATOM 2317 O O . CYS B 1 136 ? -12.43 -3.439 -0.234 1 94.75 136 CYS B O 1
ATOM 2319 N N . PHE B 1 137 ? -12.336 -5.109 1.284 1 93.88 137 PHE B N 1
ATOM 2320 C CA . PHE B 1 137 ? -13.773 -5.262 1.415 1 93.88 137 PHE B CA 1
ATOM 2321 C C . PHE B 1 137 ? -14.18 -5.391 2.881 1 93.88 137 PHE B C 1
ATOM 2323 O O . PHE B 1 137 ? -13.469 -6.016 3.67 1 93.88 137 PHE B O 1
ATOM 2330 N N . SER B 1 138 ? -15.273 -4.863 3.152 1 92.81 138 SER B N 1
ATOM 2331 C CA . SER B 1 138 ? -15.797 -4.953 4.512 1 92.81 138 SER B CA 1
ATOM 2332 C C . SER B 1 138 ? -16.031 -6.402 4.918 1 92.81 138 SER B C 1
ATOM 2334 O O . SER B 1 138 ? -16.531 -7.203 4.125 1 92.81 138 SER B O 1
ATOM 2336 N N . LEU B 1 139 ? -15.781 -6.695 6.188 1 92.75 139 LEU B N 1
ATOM 2337 C CA . LEU B 1 139 ? -16.031 -8.031 6.711 1 92.75 139 LEU B CA 1
ATOM 2338 C C . LEU B 1 139 ? -17.531 -8.273 6.898 1 92.75 139 LEU B C 1
ATOM 2340 O O . LEU B 1 139 ? -17.984 -9.422 6.895 1 92.75 139 LEU B O 1
ATOM 2344 N N . ASN B 1 140 ? -18.344 -7.27 7 1 92.06 140 ASN B N 1
ATOM 2345 C CA . ASN B 1 140 ? -19.75 -7.352 7.352 1 92.06 140 ASN B CA 1
ATOM 2346 C C . ASN B 1 140 ? -20.625 -7.59 6.121 1 92.06 140 ASN B C 1
ATOM 2348 O O . ASN B 1 140 ? -21.469 -8.492 6.113 1 92.06 140 ASN B O 1
ATOM 2352 N N . ASP B 1 141 ? -20.391 -6.773 5.051 1 91.56 141 ASP B N 1
ATOM 2353 C CA . ASP B 1 141 ? -21.281 -6.875 3.904 1 91.56 141 ASP B CA 1
ATOM 2354 C C . ASP B 1 141 ? -20.5 -6.945 2.596 1 91.56 141 ASP B C 1
ATOM 2356 O O . ASP B 1 141 ? -21.078 -6.832 1.514 1 91.56 141 ASP B O 1
ATOM 2360 N N . GLN B 1 142 ? -19.156 -6.953 2.73 1 91.94 142 GLN B N 1
ATOM 2361 C CA . GLN B 1 142 ? -18.234 -7.066 1.606 1 91.94 142 GLN B CA 1
ATOM 2362 C C . GLN B 1 142 ? -18.344 -5.855 0.686 1 91.94 142 GLN B C 1
ATOM 2364 O O . GLN B 1 142 ? -18.031 -5.941 -0.502 1 91.94 142 GLN B O 1
ATOM 2369 N N . SER B 1 143 ? -18.859 -4.797 1.277 1 92.19 143 SER B N 1
ATOM 2370 C CA . SER B 1 143 ? -18.797 -3.566 0.496 1 92.19 143 SER B CA 1
ATOM 2371 C C . SER B 1 143 ? -17.344 -3.15 0.239 1 92.19 143 SER B C 1
ATOM 2373 O O . SER B 1 143 ? -16.484 -3.309 1.107 1 92.19 143 SER B O 1
ATOM 2375 N N . PRO B 1 144 ? -17.141 -2.625 -0.981 1 91.38 144 PRO B N 1
ATOM 2376 C CA . PRO B 1 144 ? -15.758 -2.25 -1.301 1 91.38 144 PRO B CA 1
ATOM 2377 C C . PRO B 1 144 ? -15.258 -1.075 -0.464 1 91.38 144 PRO B C 1
ATOM 2379 O O . PRO B 1 144 ? -16.031 -0.158 -0.16 1 91.38 144 PRO B O 1
ATOM 2382 N N . LEU B 1 145 ? -14.062 -1.21 -0.062 1 88.62 145 LEU B N 1
ATOM 2383 C CA . LEU B 1 145 ? -13.312 -0.133 0.575 1 88.62 145 LEU B CA 1
ATOM 2384 C C . LEU B 1 145 ? -12.18 0.353 -0.33 1 88.62 145 LEU B C 1
ATOM 2386 O O . LEU B 1 145 ? -12.125 -0.012 -1.506 1 88.62 145 LEU B O 1
ATOM 2390 N N . ASN B 1 146 ? -11.352 1.266 0.126 1 85.38 146 ASN B N 1
ATOM 2391 C CA . ASN B 1 146 ? -10.227 1.745 -0.671 1 85.38 146 ASN B CA 1
ATOM 2392 C C . ASN B 1 146 ? -9.156 0.672 -0.828 1 85.38 146 ASN B C 1
ATOM 2394 O O . ASN B 1 146 ? -9.195 -0.354 -0.148 1 85.38 146 ASN B O 1
ATOM 2398 N N . GLY B 1 147 ? -8.297 0.842 -1.68 1 88.81 147 GLY B N 1
ATOM 2399 C CA . GLY B 1 147 ? -7.254 -0.126 -1.965 1 88.81 147 GLY B CA 1
ATOM 2400 C C . GLY B 1 147 ? -5.883 0.506 -2.121 1 88.81 147 GLY B C 1
ATOM 2401 O O . GLY B 1 147 ? -5.664 1.64 -1.69 1 88.81 147 GLY B O 1
ATOM 2402 N N . SER B 1 148 ? -4.953 -0.341 -2.566 1 94.06 148 SER B N 1
ATOM 2403 C CA . SER B 1 148 ? -3.562 0.072 -2.729 1 94.06 148 SER B CA 1
ATOM 2404 C C . SER B 1 148 ? -2.91 -0.634 -3.912 1 94.06 148 SER B C 1
ATOM 2406 O O . SER B 1 148 ? -3.285 -1.757 -4.254 1 94.06 148 SER B O 1
ATOM 2408 N N . GLU B 1 149 ? -1.98 0.062 -4.516 1 94.69 149 GLU B N 1
ATOM 2409 C CA . GLU B 1 149 ? -1.111 -0.544 -5.52 1 94.69 149 GLU B CA 1
ATOM 2410 C C . GLU B 1 149 ? 0.358 -0.42 -5.125 1 94.69 149 GLU B C 1
ATOM 2412 O O . GLU B 1 149 ? 0.827 0.67 -4.793 1 94.69 149 GLU B O 1
ATOM 2417 N N . ILE B 1 150 ? 0.936 -1.55 -5.195 1 94.25 150 ILE B N 1
ATOM 2418 C CA . ILE B 1 150 ? 2.369 -1.614 -4.93 1 94.25 150 ILE B CA 1
ATOM 2419 C C . ILE B 1 150 ? 3.121 -1.867 -6.234 1 94.25 150 ILE B C 1
ATOM 2421 O O . ILE B 1 150 ? 2.857 -2.85 -6.93 1 94.25 150 ILE B O 1
ATOM 2425 N N . ASN B 1 151 ? 3.988 -1.004 -6.555 1 92.94 151 ASN B N 1
ATOM 2426 C CA . ASN B 1 151 ? 4.898 -1.276 -7.664 1 92.94 151 ASN B CA 1
ATOM 2427 C C . ASN B 1 151 ? 6.051 -2.178 -7.234 1 92.94 151 ASN B C 1
ATOM 2429 O O . ASN B 1 151 ? 6.641 -1.974 -6.172 1 92.94 151 ASN B O 1
ATOM 2433 N N . LEU B 1 152 ? 6.312 -3.145 -8.117 1 93.75 152 LEU B N 1
ATOM 2434 C CA . LEU B 1 152 ? 7.383 -4.07 -7.77 1 93.75 152 LEU B CA 1
ATOM 2435 C C . LEU B 1 152 ? 8.078 -4.59 -9.023 1 93.75 152 LEU B C 1
ATOM 2437 O O . LEU B 1 152 ? 7.637 -4.32 -10.141 1 93.75 152 LEU B O 1
ATOM 2441 N N . LYS B 1 153 ? 9.195 -5.211 -8.812 1 93.5 153 LYS B N 1
ATOM 2442 C CA . LYS B 1 153 ? 9.914 -5.91 -9.875 1 93.5 153 LYS B CA 1
ATOM 2443 C C . LYS B 1 153 ? 9.633 -7.41 -9.836 1 93.5 153 LYS B C 1
ATOM 2445 O O . LYS B 1 153 ? 9.703 -8.031 -8.773 1 93.5 153 LYS B O 1
ATOM 2450 N N . LEU B 1 154 ? 9.266 -7.984 -10.945 1 95.81 154 LEU B N 1
ATOM 2451 C CA . LEU B 1 154 ? 9.234 -9.438 -11.062 1 95.81 154 LEU B CA 1
ATOM 2452 C C . LEU B 1 154 ? 10.555 -9.969 -11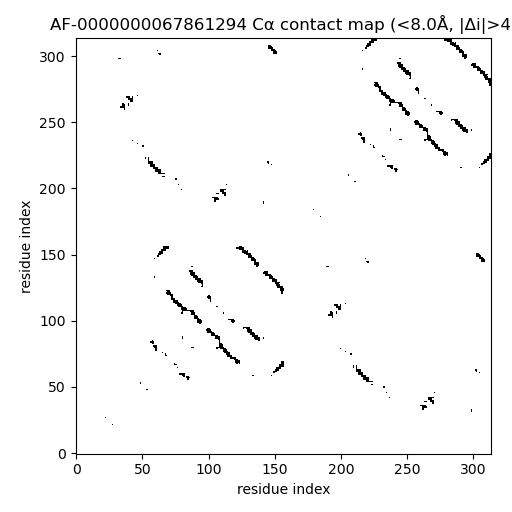.594 1 95.81 154 LEU B C 1
ATOM 2454 O O . LEU B 1 154 ? 11.055 -9.484 -12.617 1 95.81 154 LEU B O 1
ATOM 2458 N N . VAL B 1 155 ? 11.094 -10.812 -10.867 1 95.81 155 VAL B N 1
ATOM 2459 C CA . VAL B 1 155 ? 12.297 -11.508 -11.32 1 95.81 155 VAL B CA 1
ATOM 2460 C C . VAL B 1 155 ? 11.945 -12.953 -11.672 1 95.81 155 VAL B C 1
ATOM 2462 O O . VAL B 1 155 ? 11.586 -13.742 -10.797 1 95.81 155 VAL B O 1
ATOM 2465 N N . VAL B 1 156 ? 12.016 -13.25 -12.922 1 97.38 156 VAL B N 1
ATOM 2466 C CA . VAL B 1 156 ? 11.672 -14.594 -13.391 1 97.38 156 VAL B CA 1
ATOM 2467 C C . VAL B 1 156 ? 12.945 -15.367 -13.727 1 97.38 156 VAL B C 1
ATOM 2469 O O . VAL B 1 156 ? 13.75 -14.914 -14.547 1 97.38 156 VAL B O 1
ATOM 2472 N N . VAL B 1 157 ? 13.094 -16.531 -13.078 1 96.38 157 VAL B N 1
ATOM 2473 C CA . VAL B 1 157 ? 14.352 -17.266 -13.195 1 96.38 157 VAL B CA 1
ATOM 2474 C C . VAL B 1 157 ? 14.086 -18.656 -13.742 1 96.38 157 VAL B C 1
ATOM 2476 O O . VAL B 1 157 ? 12.969 -19.172 -13.617 1 96.38 157 VAL B O 1
#

Secondary structure (DSSP, 8-state):
-HHHHHHHHHHHHHHHHHHHHHHHHHSS----PPPB-TT-EE--S---TTSS----EEEEEEESEEEE-TT-SEEEEEEE--TT-SEEEEEEEE-TTS-EEEE--BB-TTEEEEEEE-SS---SEEEEEEEEEEEEEETTT--EEEEEEEEEEEEE-/-HHHHHHHHHHHHHHHHHHHHHHHHHSS----PPPB-TT-EE--S---TTSS----EEEEEEESEEEE-TT-SEEEEEEE--TT-SEEEEEEEE-TTS-EEEE--BB-TTEEEEEEE-SS---SEEEEEEEEEEEEEETTT--EEEEEEEEEEEEE-

Foldseek 3Di:
DVVVVVVVVVVVVVVVVVVVVVVCVVPPPPPVPDDDDPPDDDCPVDDDPPPPCPPDDADDDADQEDEFEAPFFKTFDWFAGAQSGQWWKKKWKAAPVGHTQDIDDTGDHPDDDGIDGTPGGDHADKGFFIKIKIWTAHPPPRHTDDIDIYTYIYGYD/DVVVVVVVVVVVVVVVVVVVVVVCVVPPPPPVDDDDDPPDDDCPVDDDPPPPCPPDDADDDADQEDEFEAPFFKTFDWFAGAQSGQWWKKKWKAAPVGHTQDIDDTGDHPDDDGMDGTPGGDHADKGFFIKIKIWTAHPPPRHTDDIDIYTYIYGYD

Nearest PDB structures (foldseek):
  8wae-assembly2_B  TM=5.416E-01  e=4.351E-04  Flammeovirga sp. OC4
  4es9-assembly4_D  TM=5.247E-01  e=8.567E-02  Streptococcus pyogenes M49 591
  1fyh-assembly1_B  TM=4.628E-01  e=4.156E-01  Homo sapiens
  5axh-assembly1_A  TM=4.273E-01  e=3.530E-01  Thermoanaerobacter pseudethanolicus ATCC 33223
  5oj2-assembly2_B  TM=4.375E-01  e=7.990E-01  Gallus gallus